Protein AF-A0A2V8VS16-F1 (afdb_monomer)

Foldseek 3Di:
DDDDDDDDDDDDDDPDDDDDDDDPPPPDDPPPDPDDDDDDPDPPDPDDPAQEAEAAPVVLLVPAPQSVVLVVVLVVLLVVLVVVLVVLVVVLVVLVVVLVVCVVPDDPVVNVVSVVVSVVSVVVSVVSVVVSVVVSVVSVVVSVVVSVVLLVVLCVVVCVVVVHPYYYYCVVPPDDDPVRYCHVVSSVSSCVVCVHPPDDDDPDPDPPDDPDDDDDDDDDDDD

pLDDT: mean 80.66, std 20.56, range [33.25, 98.56]

Mean predicted aligned error: 15.63 Å

Nearest PDB structures (foldseek):
  4kqt-assembly1_A  TM=8.739E-01  e=3.824E-07  Caulobacter vibrioides CB15
  8gl8-assembly1_C  TM=7.847E-01  e=3.400E-07  Flavobacterium johnsoniae
  8gl8-assembly1_E  TM=6.804E-01  e=2.669E-06  Flavobacterium johnsoniae
  1sg2-assembly1_A  TM=7.526E-01  e=1.756E-05  Escherichia coli
  1sg2-assembly1_C  TM=7.705E-01  e=1.976E-05  Escherichia coli

Structure (mmCIF, N/CA/C/O backbone):
data_AF-A0A2V8VS16-F1
#
_entry.id   AF-A0A2V8VS16-F1
#
loop_
_atom_site.group_PDB
_atom_site.id
_atom_site.type_symbol
_atom_site.label_atom_id
_atom_site.label_alt_id
_atom_site.label_comp_id
_atom_site.label_asym_id
_atom_site.label_entity_id
_atom_site.label_seq_id
_atom_site.pdbx_PDB_ins_code
_atom_site.Cartn_x
_atom_site.Cartn_y
_atom_site.Cartn_z
_atom_site.occupancy
_atom_site.B_iso_or_equiv
_atom_site.auth_seq_id
_atom_site.auth_comp_id
_atom_site.auth_asym_id
_atom_site.auth_atom_id
_atom_site.pdbx_PDB_model_num
ATOM 1 N N . MET A 1 1 ? 21.269 39.064 -32.043 1.00 36.28 1 MET A N 1
ATOM 2 C CA . MET A 1 1 ? 22.199 39.158 -30.899 1.00 36.28 1 MET A CA 1
ATOM 3 C C . MET A 1 1 ? 23.385 38.250 -31.189 1.00 36.28 1 MET A C 1
ATOM 5 O O . MET A 1 1 ? 23.306 37.062 -30.926 1.00 36.28 1 MET A O 1
ATOM 9 N N . CYS A 1 2 ? 24.439 38.794 -31.796 1.00 33.25 2 CYS A N 1
ATOM 10 C CA . CYS A 1 2 ? 25.752 38.154 -31.890 1.00 33.25 2 CYS A CA 1
ATOM 11 C C . CYS A 1 2 ? 26.738 39.134 -31.260 1.00 33.25 2 CYS A C 1
ATOM 13 O O . CYS A 1 2 ? 26.764 40.300 -31.652 1.00 33.25 2 CYS A O 1
ATOM 15 N N . ALA A 1 3 ? 27.456 38.674 -30.239 1.00 38.66 3 ALA A N 1
ATOM 16 C CA . ALA A 1 3 ? 28.489 39.434 -29.553 1.00 38.66 3 ALA A CA 1
ATOM 17 C C . ALA A 1 3 ? 29.860 39.181 -30.213 1.00 38.66 3 ALA A C 1
ATOM 19 O O . ALA A 1 3 ? 30.091 38.061 -30.681 1.00 38.66 3 ALA A O 1
ATOM 20 N N . PRO A 1 4 ? 30.746 40.190 -30.252 1.00 55.59 4 PRO A N 1
ATOM 21 C CA . PRO A 1 4 ? 32.126 40.065 -30.699 1.00 55.59 4 PRO A CA 1
ATOM 22 C C . PRO A 1 4 ? 33.109 39.888 -29.525 1.00 55.59 4 PRO A C 1
ATOM 24 O O . PRO A 1 4 ? 32.735 39.975 -28.358 1.00 55.59 4 PRO A O 1
ATOM 27 N N . ASP A 1 5 ? 34.373 39.729 -29.921 1.00 43.59 5 ASP A N 1
ATOM 28 C CA . ASP A 1 5 ? 35.620 39.916 -29.176 1.00 43.59 5 ASP A CA 1
ATOM 29 C C . ASP A 1 5 ? 36.054 38.851 -28.166 1.00 43.59 5 ASP A C 1
ATOM 31 O O . ASP A 1 5 ? 35.441 38.640 -27.128 1.00 43.59 5 ASP A O 1
ATOM 35 N N . LEU A 1 6 ? 37.241 38.290 -28.431 1.00 46.28 6 LEU A N 1
ATOM 36 C CA . LEU A 1 6 ? 38.369 38.404 -27.508 1.00 46.28 6 LEU A CA 1
ATOM 37 C C . LEU A 1 6 ? 39.691 38.307 -28.282 1.00 46.28 6 LEU A C 1
ATOM 39 O O . LEU A 1 6 ? 40.052 37.287 -28.865 1.00 46.28 6 LEU A O 1
ATOM 43 N N . CYS A 1 7 ? 40.373 39.446 -28.286 1.00 39.75 7 CYS A N 1
ATOM 44 C CA . CYS A 1 7 ? 41.712 39.692 -28.781 1.00 39.75 7 CYS A CA 1
ATOM 45 C C . CYS A 1 7 ? 42.716 39.521 -27.628 1.00 39.75 7 CYS A C 1
ATOM 47 O O . CYS A 1 7 ? 42.415 39.873 -26.487 1.00 39.75 7 CYS A O 1
ATOM 49 N N . GLY A 1 8 ? 43.921 39.049 -27.955 1.00 36.56 8 GLY A N 1
ATOM 50 C CA . GLY A 1 8 ? 45.083 38.957 -27.068 1.00 36.56 8 GLY A CA 1
ATOM 51 C C . GLY A 1 8 ? 45.404 37.511 -26.677 1.00 36.56 8 GLY A C 1
ATOM 52 O O . GLY A 1 8 ? 44.514 36.758 -26.324 1.00 36.56 8 GLY A O 1
ATOM 53 N N . ILE A 1 9 ? 46.640 37.019 -26.681 1.00 44.88 9 ILE A N 1
ATOM 54 C CA . ILE A 1 9 ? 47.924 37.688 -26.479 1.00 44.88 9 ILE A CA 1
ATOM 55 C C . ILE A 1 9 ? 48.996 36.598 -26.706 1.00 44.88 9 ILE A C 1
ATOM 57 O O . ILE A 1 9 ? 48.841 35.482 -26.223 1.00 44.88 9 ILE A O 1
ATOM 61 N N . VAL A 1 10 ? 50.083 36.966 -27.396 1.00 40.81 10 VAL A N 1
ATOM 62 C CA . VAL A 1 10 ? 51.443 36.391 -27.284 1.00 40.81 10 VAL A CA 1
ATOM 63 C C . VAL A 1 10 ? 51.694 35.027 -27.947 1.00 40.81 10 VAL A C 1
ATOM 65 O O . VAL A 1 10 ? 51.325 33.986 -27.427 1.00 40.81 10 VAL A O 1
ATOM 68 N N . ILE A 1 11 ? 52.455 35.045 -29.048 1.00 48.06 11 ILE A N 1
ATOM 69 C CA . ILE A 1 11 ? 53.869 34.628 -29.048 1.00 48.06 11 ILE A CA 1
ATOM 70 C C . ILE A 1 11 ? 54.599 35.488 -30.088 1.00 48.06 11 ILE A C 1
ATOM 72 O O . ILE A 1 11 ? 54.381 35.402 -31.294 1.00 48.06 11 ILE A O 1
ATOM 76 N N . ASP A 1 12 ? 55.436 36.362 -29.550 1.00 41.16 12 ASP A N 1
ATOM 77 C CA . ASP A 1 12 ? 56.450 37.162 -30.216 1.00 41.16 12 ASP A CA 1
ATOM 78 C C . ASP A 1 12 ? 57.716 36.292 -30.252 1.00 41.16 12 ASP A C 1
ATOM 80 O O . ASP A 1 12 ? 58.298 36.019 -29.202 1.00 41.16 12 ASP A O 1
ATOM 84 N N . PHE A 1 13 ? 58.102 35.763 -31.415 1.00 42.81 13 PHE A N 1
ATOM 85 C CA . PHE A 1 13 ? 59.440 35.196 -31.605 1.00 42.81 13 PHE A CA 1
ATOM 86 C C . PHE A 1 13 ? 59.796 35.124 -33.094 1.00 42.81 13 PHE A C 1
ATOM 88 O O . PHE A 1 13 ? 59.003 34.676 -33.917 1.00 42.81 13 PHE A O 1
ATOM 95 N N . CYS A 1 14 ? 61.020 35.547 -33.411 1.00 39.81 14 CYS A N 1
ATOM 96 C CA . CYS A 1 14 ? 61.654 35.582 -34.735 1.00 39.81 14 CYS A CA 1
ATOM 97 C C . CYS A 1 14 ? 61.325 36.778 -35.647 1.00 39.81 14 CYS A C 1
ATOM 99 O O . CYS A 1 14 ? 61.038 36.659 -36.836 1.00 39.81 14 CYS A O 1
ATOM 101 N N . ARG A 1 15 ? 61.606 37.971 -35.114 1.00 49.97 15 ARG A N 1
ATOM 102 C CA . ARG A 1 15 ? 62.472 38.925 -35.822 1.00 49.97 15 ARG A CA 1
ATOM 103 C C . ARG A 1 15 ? 63.855 38.286 -35.997 1.00 49.97 15 ARG A C 1
ATOM 105 O O . ARG A 1 15 ? 64.599 38.287 -35.031 1.00 49.97 15 ARG A O 1
ATOM 112 N N . ASP A 1 16 ? 64.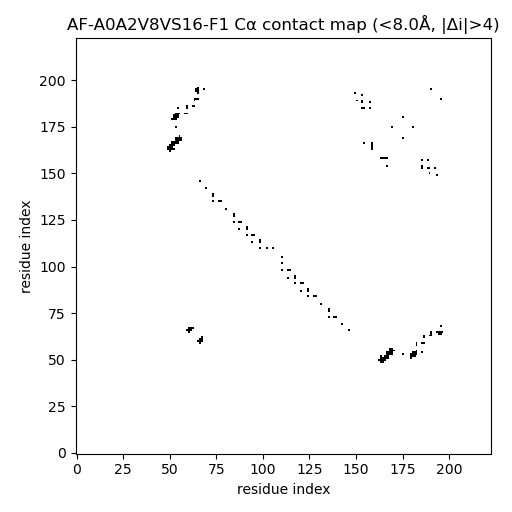196 37.775 -37.181 1.00 47.91 16 ASP A N 1
ATOM 113 C CA . ASP A 1 16 ? 65.554 37.903 -37.735 1.00 47.91 16 ASP A CA 1
ATOM 114 C C . ASP A 1 16 ? 65.650 37.429 -39.201 1.00 47.91 16 ASP A C 1
ATOM 116 O O . ASP A 1 16 ? 65.180 36.358 -39.568 1.00 47.91 16 ASP A O 1
ATOM 120 N N . SER A 1 17 ? 66.379 38.223 -39.984 1.00 51.16 17 SER A N 1
ATOM 121 C CA . SER A 1 17 ? 67.247 37.804 -41.087 1.00 51.16 17 SER A CA 1
ATOM 122 C C . SER A 1 17 ? 66.683 37.415 -42.465 1.00 51.16 17 SER A C 1
ATOM 124 O O . SER A 1 17 ? 66.207 36.315 -42.717 1.00 51.16 17 SER A O 1
ATOM 126 N N . ARG A 1 18 ? 67.035 38.306 -43.410 1.00 53.34 18 ARG A N 1
ATOM 127 C CA . ARG A 1 18 ? 67.243 38.121 -44.863 1.00 53.34 18 ARG A CA 1
ATOM 128 C C . ARG A 1 18 ? 66.008 38.218 -45.758 1.00 53.34 18 ARG A C 1
ATOM 130 O O . ARG A 1 18 ? 65.410 37.235 -46.170 1.00 53.34 18 ARG A O 1
ATOM 137 N N . ARG A 1 19 ? 65.740 39.456 -46.186 1.00 60.12 19 ARG A N 1
ATOM 138 C CA . ARG A 1 19 ? 65.022 39.760 -47.429 1.00 60.12 19 ARG A CA 1
ATOM 139 C C . ARG A 1 19 ? 65.982 39.589 -48.619 1.00 60.12 19 ARG A C 1
ATOM 141 O O . ARG A 1 19 ? 66.895 40.407 -48.734 1.00 60.12 19 ARG A O 1
ATOM 148 N N . PRO A 1 20 ? 65.807 38.607 -49.520 1.00 52.28 20 PRO A N 1
ATOM 149 C CA . PRO A 1 20 ? 66.419 38.686 -50.836 1.00 52.28 20 PRO A CA 1
ATOM 150 C C . PRO A 1 20 ? 65.587 39.629 -51.716 1.00 52.28 20 PRO A C 1
ATOM 152 O O . PRO A 1 20 ? 64.378 39.470 -51.880 1.00 52.28 20 PRO A O 1
ATOM 155 N N . SER A 1 21 ? 66.245 40.646 -52.263 1.00 67.75 21 SER A N 1
ATOM 156 C CA . SER A 1 21 ? 65.716 41.528 -53.299 1.00 67.75 21 SER A CA 1
ATOM 157 C C . SER A 1 21 ? 65.524 40.742 -54.600 1.00 67.75 21 SER A C 1
ATOM 159 O O . SER A 1 21 ? 66.508 40.414 -55.261 1.00 67.75 21 SER A O 1
ATOM 161 N N . MET A 1 22 ? 64.279 40.448 -54.982 1.00 53.22 22 MET A N 1
ATOM 162 C CA . MET A 1 22 ? 63.957 39.889 -56.301 1.00 53.22 22 MET A CA 1
ATOM 163 C C . MET A 1 22 ? 62.991 40.805 -57.078 1.00 53.22 22 MET A C 1
ATOM 165 O O . MET A 1 22 ? 62.135 41.454 -56.470 1.00 53.22 22 MET A O 1
ATOM 169 N N . PRO A 1 23 ? 63.152 40.909 -58.412 1.00 53.44 23 PRO A N 1
ATOM 170 C CA . PRO A 1 23 ? 62.516 41.933 -59.240 1.00 53.44 23 PRO A CA 1
ATOM 171 C C . PRO A 1 23 ? 61.010 41.697 -59.462 1.00 53.44 23 PRO A C 1
ATOM 173 O O . PRO A 1 23 ? 60.557 40.589 -59.739 1.00 53.44 23 PRO A O 1
ATOM 176 N N . ARG A 1 24 ? 60.239 42.792 -59.387 1.00 61.97 24 ARG A N 1
ATOM 177 C CA . ARG A 1 24 ? 58.760 42.896 -59.422 1.00 61.97 24 ARG A CA 1
ATOM 178 C C . ARG A 1 24 ? 58.084 42.572 -60.777 1.00 61.97 24 ARG A C 1
ATOM 180 O O . ARG A 1 24 ? 57.017 43.112 -61.050 1.00 61.97 24 ARG A O 1
ATOM 187 N N . TRP A 1 25 ? 58.648 41.708 -61.625 1.00 57.56 25 TRP A N 1
ATOM 188 C CA . TRP A 1 25 ? 58.137 41.481 -62.996 1.00 57.56 25 TRP A CA 1
ATOM 189 C C . TRP A 1 25 ? 57.775 40.035 -63.378 1.00 57.56 25 TRP A C 1
ATOM 191 O O . TRP A 1 25 ? 57.538 39.769 -64.548 1.00 57.56 25 TRP A O 1
ATOM 201 N N . ILE A 1 26 ? 57.640 39.109 -62.420 1.00 51.84 26 ILE A N 1
ATOM 202 C CA . ILE A 1 26 ? 57.242 37.706 -62.710 1.00 51.84 26 ILE A CA 1
ATOM 203 C C . ILE A 1 26 ? 55.884 37.331 -62.070 1.00 51.84 26 ILE A C 1
ATOM 205 O O . ILE A 1 26 ? 55.552 36.165 -61.908 1.00 51.84 26 ILE A O 1
ATOM 209 N N . TRP A 1 27 ? 55.058 38.306 -61.677 1.00 50.16 27 TRP A N 1
ATOM 210 C CA . TRP A 1 27 ? 53.737 38.042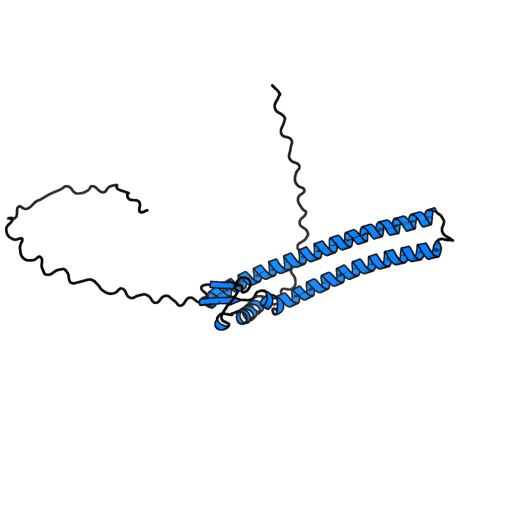 -61.081 1.00 50.16 27 TRP A CA 1
ATOM 211 C C . TRP A 1 27 ? 52.609 38.438 -62.042 1.00 50.16 27 TRP A C 1
ATOM 213 O O . TRP A 1 27 ? 52.106 39.556 -61.998 1.00 50.16 27 TRP A O 1
ATOM 223 N N . GLY A 1 28 ? 52.218 37.499 -62.905 1.00 57.53 28 GLY A N 1
ATOM 224 C CA . GLY A 1 28 ? 51.042 37.587 -63.780 1.00 57.53 28 GLY A CA 1
ATOM 225 C C . GLY A 1 28 ? 51.343 36.945 -65.135 1.00 57.53 28 GLY A C 1
ATOM 226 O O . GLY A 1 28 ? 52.012 37.596 -65.929 1.00 57.53 28 GLY A O 1
ATOM 227 N N . PRO A 1 29 ? 50.937 35.688 -65.417 1.00 50.97 29 PRO A N 1
ATOM 228 C CA . PRO A 1 29 ? 49.612 35.134 -65.133 1.00 50.97 29 PRO A CA 1
ATOM 229 C C . PRO A 1 29 ? 49.669 33.647 -64.707 1.00 50.97 29 PRO A C 1
ATOM 231 O O . PRO A 1 29 ? 49.695 32.746 -65.538 1.00 50.97 29 PRO A O 1
ATOM 234 N N . LEU A 1 30 ? 49.663 33.362 -63.405 1.00 51.84 30 LEU A N 1
ATOM 235 C CA . LEU A 1 30 ? 49.470 31.994 -62.894 1.00 51.84 30 LEU A CA 1
ATOM 236 C C . LEU A 1 30 ? 48.541 32.007 -61.670 1.00 51.84 30 LEU A C 1
ATOM 238 O O . LEU A 1 30 ? 48.794 31.373 -60.656 1.00 51.84 30 LEU A O 1
ATOM 242 N N . ALA A 1 31 ? 47.473 32.800 -61.760 1.00 51.41 31 ALA A N 1
ATOM 243 C CA . ALA A 1 31 ? 46.418 32.914 -60.752 1.00 51.41 31 ALA A CA 1
ATOM 244 C C . ALA A 1 31 ? 45.075 32.369 -61.282 1.00 51.41 31 ALA A C 1
ATOM 246 O O . ALA A 1 31 ? 44.012 32.868 -60.931 1.00 51.41 31 ALA A O 1
ATOM 247 N N . LEU A 1 32 ? 45.126 31.363 -62.165 1.00 52.97 32 LEU A N 1
ATOM 248 C CA . LEU A 1 32 ? 43.947 30.703 -62.733 1.00 52.97 32 LEU A CA 1
ATOM 249 C C . LEU A 1 32 ? 44.182 29.190 -62.909 1.00 52.97 32 LEU A C 1
ATOM 251 O O . LEU A 1 32 ? 43.962 28.646 -63.983 1.00 52.97 32 LEU A O 1
ATOM 255 N N . LEU A 1 33 ? 44.698 28.506 -61.879 1.00 54.78 33 LEU A N 1
ATOM 256 C CA . LEU A 1 33 ? 44.761 27.034 -61.860 1.00 54.78 33 LEU A CA 1
ATOM 257 C C . LEU A 1 33 ? 44.911 26.441 -60.441 1.00 54.78 33 LEU A C 1
ATOM 259 O O . LEU A 1 33 ? 45.690 25.518 -60.240 1.00 54.78 33 LEU A O 1
ATOM 263 N N . MET A 1 34 ? 44.226 26.984 -59.429 1.00 54.62 34 MET A N 1
ATOM 264 C CA . MET A 1 34 ? 44.283 26.450 -58.051 1.00 54.62 34 MET A CA 1
ATOM 265 C C . MET A 1 34 ? 43.013 26.784 -57.239 1.00 54.62 34 MET A C 1
ATOM 267 O O . MET A 1 34 ? 43.086 27.195 -56.089 1.00 54.62 34 MET A O 1
ATOM 271 N N . VAL A 1 35 ? 41.823 26.629 -57.834 1.00 57.84 35 VAL A N 1
ATOM 272 C CA . VAL A 1 35 ? 40.533 26.671 -57.102 1.00 57.84 35 VAL A CA 1
ATOM 273 C C . VAL A 1 35 ? 39.600 25.577 -57.638 1.00 57.84 35 VAL A C 1
ATOM 275 O O . VAL A 1 35 ? 38.513 25.858 -58.122 1.00 57.84 35 VAL A O 1
ATOM 278 N N . THR A 1 36 ? 40.037 24.314 -57.633 1.00 57.47 36 THR A N 1
ATOM 279 C CA . THR A 1 36 ? 39.165 23.171 -57.996 1.00 57.47 36 THR A CA 1
ATOM 280 C C . THR A 1 36 ? 39.445 21.877 -57.216 1.00 57.47 36 THR A C 1
ATOM 282 O O . THR A 1 36 ? 39.017 20.809 -57.642 1.00 57.47 36 THR A O 1
ATOM 285 N N . LEU A 1 37 ? 40.108 21.920 -56.055 1.00 57.50 37 LEU A N 1
ATOM 286 C CA . LEU A 1 37 ? 40.202 20.747 -55.175 1.00 57.50 37 LEU A CA 1
ATOM 287 C C . LEU A 1 37 ? 39.667 21.081 -53.784 1.00 57.50 37 LEU A C 1
ATOM 289 O O . LEU A 1 37 ? 40.305 21.829 -53.051 1.00 57.50 37 LEU A O 1
ATOM 293 N N . GLY A 1 38 ? 38.528 20.485 -53.410 1.00 61.16 38 GLY A N 1
ATOM 294 C CA . GLY A 1 38 ? 38.193 20.354 -51.990 1.00 61.16 38 GLY A CA 1
ATOM 295 C C . GLY A 1 38 ? 36.735 20.453 -51.545 1.00 61.16 38 GLY A C 1
ATOM 296 O O . GLY A 1 38 ? 36.518 20.823 -50.401 1.00 61.16 38 GLY A O 1
ATOM 297 N N . THR A 1 39 ? 35.731 20.112 -52.355 1.00 63.97 39 THR A N 1
ATOM 298 C CA . THR A 1 39 ? 34.395 19.774 -51.819 1.00 63.97 39 THR A CA 1
ATOM 299 C C . THR A 1 39 ? 34.175 18.272 -51.931 1.00 63.97 39 THR A C 1
ATOM 301 O O . THR A 1 39 ? 33.410 17.802 -52.770 1.00 63.97 39 THR A O 1
ATOM 304 N N . ALA A 1 40 ? 34.893 17.495 -51.117 1.00 66.88 40 ALA A N 1
ATOM 305 C CA . ALA A 1 40 ? 34.489 16.120 -50.860 1.00 66.88 40 ALA A CA 1
ATOM 306 C C . ALA A 1 40 ? 33.242 16.175 -49.957 1.00 66.88 40 ALA A C 1
ATOM 308 O O . ALA A 1 40 ? 33.315 16.807 -48.899 1.00 66.88 40 ALA A O 1
ATOM 309 N N . PRO A 1 41 ? 32.096 15.581 -50.342 1.00 66.94 41 PRO A N 1
ATOM 310 C CA . PRO A 1 41 ? 30.979 15.445 -49.421 1.00 66.94 41 PRO A CA 1
ATOM 311 C C . PRO A 1 41 ? 31.472 14.620 -48.233 1.00 66.94 41 PRO A C 1
ATOM 313 O O . PRO A 1 41 ? 31.891 13.473 -48.396 1.00 66.94 41 PRO A O 1
ATOM 316 N N . LEU A 1 42 ? 31.478 15.221 -47.042 1.00 71.31 42 LEU A N 1
ATOM 317 C CA . LEU A 1 42 ? 31.683 14.470 -45.811 1.00 71.31 42 LEU A CA 1
ATOM 318 C C . LEU A 1 42 ? 30.642 13.339 -45.799 1.00 71.31 42 LEU A C 1
ATOM 320 O O . LEU A 1 42 ? 29.462 13.631 -46.020 1.00 71.31 42 LEU A O 1
ATOM 324 N N . PRO A 1 43 ? 31.028 12.068 -45.585 1.00 66.62 43 PRO A N 1
ATOM 325 C CA . PRO A 1 43 ? 30.050 11.010 -45.399 1.00 66.62 43 PRO A CA 1
ATOM 326 C C . PRO A 1 43 ? 29.145 11.407 -44.234 1.00 66.62 43 PRO A C 1
ATOM 328 O O . PRO A 1 43 ? 29.606 11.569 -43.103 1.00 66.62 43 PRO A O 1
ATOM 331 N N . ALA A 1 44 ? 27.859 11.610 -44.527 1.00 68.88 44 ALA A N 1
ATOM 332 C CA . ALA A 1 44 ? 26.842 11.734 -43.502 1.00 68.88 44 ALA A CA 1
ATOM 333 C C . ALA A 1 44 ? 26.905 10.444 -42.681 1.00 68.88 44 ALA A C 1
ATOM 335 O O . ALA A 1 44 ? 26.593 9.368 -43.194 1.00 68.88 44 ALA A O 1
ATOM 336 N N . GLN A 1 45 ? 27.389 10.533 -41.442 1.00 71.44 45 GLN A N 1
ATOM 337 C CA . GLN A 1 45 ? 27.327 9.389 -40.546 1.00 71.44 45 GLN A CA 1
ATOM 338 C C . GLN A 1 45 ? 25.843 9.046 -40.378 1.00 71.44 45 GLN A C 1
ATOM 340 O O . GLN A 1 45 ? 25.063 9.950 -40.058 1.00 71.44 45 GLN A O 1
ATOM 345 N N . PRO A 1 46 ? 25.417 7.800 -40.647 1.00 67.06 46 PRO A N 1
ATOM 346 C CA . PRO A 1 46 ? 24.043 7.408 -40.395 1.00 67.06 46 PRO A CA 1
ATOM 347 C C . PRO A 1 46 ? 23.778 7.630 -38.908 1.00 67.06 46 PRO A C 1
ATOM 349 O O . PRO A 1 46 ? 24.463 7.059 -38.062 1.00 67.06 46 PRO A O 1
ATOM 352 N N . ALA A 1 47 ? 22.824 8.507 -38.595 1.00 69.44 47 ALA A N 1
ATOM 353 C CA . ALA A 1 47 ? 22.346 8.644 -37.232 1.00 69.44 47 ALA A CA 1
ATOM 354 C C . ALA A 1 47 ? 21.867 7.260 -36.787 1.00 69.44 47 ALA A C 1
ATOM 356 O O . ALA A 1 47 ? 21.024 6.661 -37.463 1.00 69.44 47 ALA A O 1
ATOM 357 N N . GLU A 1 48 ? 22.439 6.728 -35.704 1.00 72.00 48 GLU A N 1
ATOM 358 C CA . GLU A 1 48 ? 21.964 5.456 -35.178 1.00 72.00 48 GLU A CA 1
ATOM 359 C C . GLU A 1 48 ? 20.462 5.574 -34.888 1.00 72.00 48 GLU A C 1
ATOM 361 O O . GLU A 1 48 ? 20.020 6.586 -34.328 1.00 72.00 48 GLU A O 1
ATOM 366 N N . PRO A 1 49 ? 19.653 4.589 -35.309 1.00 78.50 49 PRO A N 1
ATOM 367 C CA . PRO A 1 49 ? 18.214 4.660 -35.137 1.00 78.50 49 PRO A CA 1
ATOM 368 C C . PRO A 1 49 ? 17.883 4.743 -33.644 1.00 78.50 49 PRO A C 1
ATOM 370 O O . PRO A 1 49 ? 18.142 3.810 -32.884 1.00 78.50 49 PRO A O 1
ATOM 373 N N . LEU A 1 50 ? 17.305 5.876 -33.233 1.00 88.38 50 LEU A N 1
ATOM 374 C CA . LEU A 1 50 ? 16.888 6.125 -31.855 1.00 88.38 50 LEU A CA 1
ATOM 375 C C . LEU A 1 50 ? 15.855 5.076 -31.437 1.00 88.38 50 LEU A C 1
ATOM 377 O O . LEU A 1 50 ? 14.756 5.014 -31.992 1.00 88.38 50 LEU A O 1
ATOM 381 N N . LYS A 1 51 ? 16.194 4.258 -30.438 1.00 93.12 51 LYS A N 1
ATOM 382 C CA . LYS A 1 51 ? 15.268 3.273 -29.874 1.00 93.12 51 LYS A CA 1
ATOM 383 C C . LYS A 1 51 ? 14.525 3.887 -28.701 1.00 93.12 51 LYS A C 1
ATOM 385 O O . LYS A 1 51 ? 15.120 4.163 -27.659 1.00 93.12 51 LYS A O 1
ATOM 390 N N . ILE A 1 52 ? 13.222 4.073 -28.876 1.00 93.50 52 ILE A N 1
ATOM 391 C CA . ILE A 1 52 ? 12.321 4.607 -27.854 1.00 93.50 52 ILE A CA 1
ATOM 392 C C . ILE A 1 52 ? 11.378 3.488 -27.413 1.00 93.50 52 ILE A C 1
ATOM 394 O O . ILE A 1 52 ? 10.772 2.829 -28.255 1.00 93.50 52 ILE A O 1
ATOM 398 N N . GLY A 1 53 ? 11.272 3.276 -26.102 1.00 95.06 53 GLY A N 1
ATOM 399 C CA . GLY A 1 53 ? 10.333 2.335 -25.492 1.00 95.06 53 GLY A CA 1
ATOM 400 C C . GLY A 1 53 ? 9.298 3.047 -24.624 1.00 95.06 53 GLY A C 1
ATOM 401 O O . GLY A 1 53 ? 9.583 4.087 -24.031 1.00 95.06 53 GLY A O 1
ATOM 402 N N . VAL A 1 54 ? 8.104 2.475 -24.520 1.00 96.25 54 VAL A N 1
ATOM 403 C CA . VAL A 1 54 ? 7.038 2.909 -23.609 1.00 96.25 54 VAL A CA 1
ATOM 404 C C . VAL A 1 54 ? 6.666 1.744 -22.704 1.00 96.25 54 VAL A C 1
ATOM 406 O O . VAL A 1 54 ? 6.578 0.610 -23.168 1.00 96.25 54 VAL A O 1
ATOM 409 N N . PHE A 1 55 ? 6.449 2.006 -21.419 1.00 95.94 55 PHE A N 1
ATOM 410 C CA . PHE A 1 55 ? 6.003 0.986 -20.471 1.00 95.94 55 PHE A CA 1
ATOM 411 C C . PHE A 1 55 ? 4.858 1.485 -19.594 1.00 95.94 55 PHE A C 1
ATOM 413 O O . PHE A 1 55 ? 4.740 2.682 -19.327 1.00 95.94 55 PHE A O 1
ATOM 420 N N . ASP A 1 56 ? 4.048 0.551 -19.104 1.00 95.25 56 ASP A N 1
ATOM 421 C CA . ASP A 1 56 ? 2.977 0.823 -18.151 1.00 95.25 56 ASP A CA 1
ATOM 422 C C . ASP A 1 56 ? 3.336 0.324 -16.732 1.00 95.25 56 ASP A C 1
ATOM 424 O O . ASP A 1 56 ? 3.314 -0.885 -16.481 1.00 95.25 56 ASP A O 1
ATOM 428 N N . PRO A 1 57 ? 3.639 1.222 -15.773 1.00 92.81 57 PRO A N 1
ATOM 429 C CA . PRO A 1 57 ? 3.970 0.838 -14.401 1.00 92.81 57 PRO A CA 1
ATOM 430 C C . PRO A 1 57 ? 2.815 0.142 -13.672 1.00 92.81 57 PRO A C 1
ATOM 432 O O . PRO A 1 57 ? 3.072 -0.714 -12.823 1.00 92.81 57 PRO A O 1
ATOM 435 N N . GLU A 1 58 ? 1.558 0.473 -13.985 1.00 92.56 58 GLU A N 1
ATOM 436 C CA . GLU A 1 58 ? 0.393 -0.116 -13.321 1.00 92.56 58 GLU A CA 1
ATOM 437 C C . GLU A 1 58 ? 0.237 -1.586 -13.719 1.00 92.56 58 GLU A C 1
ATOM 439 O O . GLU A 1 58 ? 0.019 -2.457 -12.871 1.00 92.56 58 GLU A O 1
ATOM 444 N N . THR A 1 59 ? 0.420 -1.886 -15.005 1.00 94.62 59 THR A N 1
ATOM 445 C CA . THR A 1 59 ? 0.411 -3.264 -15.507 1.00 94.62 59 THR A CA 1
ATOM 446 C C . THR A 1 59 ? 1.576 -4.078 -14.934 1.00 94.62 59 THR A C 1
ATOM 448 O O . THR A 1 59 ? 1.369 -5.217 -14.507 1.00 94.62 59 THR A O 1
ATOM 451 N N . ILE A 1 60 ? 2.780 -3.499 -14.830 1.00 95.00 60 ILE A N 1
ATOM 452 C CA . ILE A 1 60 ? 3.935 -4.183 -14.216 1.00 95.00 60 ILE A CA 1
ATOM 453 C C . ILE A 1 60 ? 3.647 -4.499 -12.743 1.00 95.00 60 ILE A C 1
ATOM 455 O O . ILE A 1 60 ? 3.845 -5.634 -12.307 1.00 95.00 60 ILE A O 1
ATOM 459 N N . TRP A 1 61 ? 3.115 -3.541 -11.979 1.00 93.56 61 TRP A N 1
ATOM 460 C CA . TRP A 1 61 ? 2.708 -3.764 -10.588 1.00 93.56 61 TRP A CA 1
ATOM 461 C C . TRP A 1 61 ? 1.689 -4.905 -10.452 1.00 93.56 61 TRP A C 1
ATOM 463 O O . TRP A 1 61 ? 1.822 -5.763 -9.584 1.00 93.56 61 TRP A O 1
ATOM 473 N N . LYS A 1 62 ? 0.675 -4.954 -11.320 1.00 93.12 62 LYS A N 1
ATOM 474 C CA . LYS A 1 62 ? -0.392 -5.967 -11.239 1.00 93.12 62 LYS A CA 1
ATOM 475 C C . LYS A 1 62 ? 0.078 -7.377 -11.603 1.00 93.12 62 LYS A C 1
ATOM 477 O O . LYS A 1 62 ? -0.399 -8.352 -11.022 1.00 93.12 62 LYS A O 1
ATOM 482 N N . ILE A 1 63 ? 0.957 -7.502 -12.597 1.00 93.88 63 ILE A N 1
ATOM 483 C CA . ILE A 1 63 ? 1.295 -8.803 -13.192 1.00 93.88 63 ILE A CA 1
ATOM 484 C C . ILE A 1 63 ? 2.499 -9.459 -12.508 1.00 93.88 63 ILE A C 1
ATOM 486 O O . ILE A 1 63 ? 2.500 -10.687 -12.358 1.00 93.88 63 ILE A O 1
ATOM 490 N N . THR A 1 64 ? 3.492 -8.671 -12.086 1.00 94.00 64 THR A N 1
ATOM 491 C CA . THR A 1 64 ? 4.734 -9.187 -11.485 1.00 94.00 64 THR A CA 1
ATOM 492 C C . THR A 1 64 ? 4.482 -9.972 -10.198 1.00 94.00 64 THR A C 1
ATOM 494 O O . THR A 1 64 ? 3.551 -9.693 -9.438 1.00 94.00 64 THR A O 1
ATOM 497 N N . GLU A 1 65 ? 5.331 -10.967 -9.932 1.00 92.19 65 GLU A N 1
ATOM 498 C CA . GLU A 1 65 ? 5.220 -11.802 -8.726 1.00 92.19 65 GLU A CA 1
ATOM 499 C C . GLU A 1 65 ? 5.381 -10.968 -7.451 1.00 92.19 65 GLU A C 1
ATOM 501 O O . GLU A 1 65 ? 4.621 -11.118 -6.495 1.00 92.19 65 GLU A O 1
ATOM 506 N N . VAL A 1 66 ? 6.330 -10.031 -7.472 1.00 91.81 66 VAL A N 1
ATOM 507 C CA . VAL A 1 66 ? 6.584 -9.085 -6.380 1.00 91.81 66 VAL A CA 1
ATOM 508 C C . VAL A 1 66 ? 5.361 -8.211 -6.105 1.00 91.81 66 VAL A C 1
ATOM 510 O O . VAL A 1 66 ? 4.957 -8.074 -4.952 1.00 91.81 66 VAL A O 1
ATOM 513 N N . GLY A 1 67 ? 4.742 -7.644 -7.145 1.00 92.44 67 GLY A N 1
ATOM 514 C CA . GLY A 1 67 ? 3.557 -6.805 -6.982 1.00 92.44 67 GLY A CA 1
ATOM 515 C C . GLY A 1 67 ? 2.356 -7.588 -6.447 1.00 92.44 67 GLY A C 1
ATOM 516 O O . GLY A 1 67 ? 1.671 -7.127 -5.532 1.00 92.44 67 GLY A O 1
ATOM 517 N N . LYS A 1 68 ? 2.148 -8.828 -6.911 1.00 93.50 68 LYS A N 1
ATOM 518 C CA . LYS A 1 68 ? 1.145 -9.743 -6.335 1.00 93.50 68 LYS A CA 1
ATOM 519 C C . LYS A 1 68 ? 1.407 -10.026 -4.857 1.00 93.50 68 LYS A C 1
ATOM 521 O O . LYS A 1 68 ? 0.475 -9.939 -4.060 1.00 93.50 68 LYS A O 1
ATOM 526 N N . LYS A 1 69 ? 2.660 -10.305 -4.483 1.00 92.31 69 LYS A N 1
ATOM 527 C CA . LYS A 1 69 ? 3.038 -10.562 -3.087 1.00 92.31 69 LYS A CA 1
ATOM 528 C C . LYS A 1 69 ? 2.780 -9.350 -2.196 1.00 92.31 69 LYS A C 1
ATOM 530 O O . LYS A 1 69 ? 2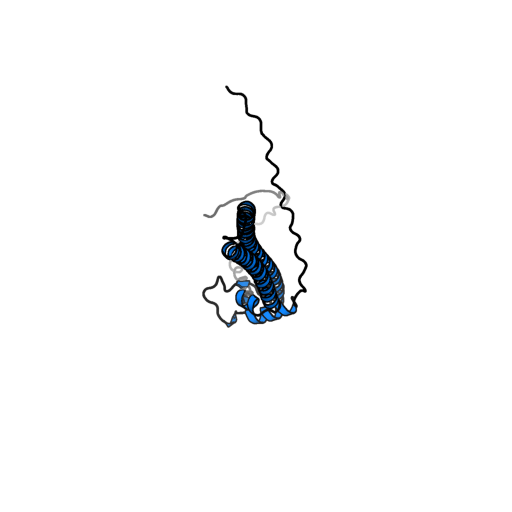.210 -9.499 -1.122 1.00 92.31 69 LYS A O 1
ATOM 535 N N . TYR A 1 70 ? 3.132 -8.154 -2.656 1.00 93.31 70 TYR A N 1
ATOM 536 C CA . TYR A 1 70 ? 2.849 -6.933 -1.913 1.00 93.31 70 TYR A CA 1
ATOM 537 C C . TYR A 1 70 ? 1.354 -6.650 -1.766 1.00 93.31 70 TYR A C 1
ATOM 539 O O . TYR A 1 70 ? 0.927 -6.239 -0.692 1.00 93.31 70 TYR A O 1
ATOM 547 N N . ASN A 1 71 ? 0.550 -6.885 -2.807 1.00 93.12 71 ASN A N 1
ATOM 548 C CA . ASN A 1 71 ? -0.905 -6.753 -2.698 1.00 93.12 71 ASN A CA 1
ATOM 549 C C . ASN A 1 71 ? -1.477 -7.736 -1.668 1.00 93.12 71 ASN A C 1
ATOM 551 O O . ASN A 1 71 ? -2.348 -7.360 -0.889 1.00 93.12 71 ASN A O 1
ATOM 555 N N . GLN A 1 72 ? -0.966 -8.969 -1.628 1.00 95.19 72 GLN A N 1
ATOM 556 C CA . GLN A 1 72 ? -1.344 -9.937 -0.602 1.00 95.19 72 GLN A CA 1
ATOM 557 C C . GLN A 1 72 ? -0.968 -9.442 0.803 1.00 95.19 72 GLN A C 1
ATOM 559 O O . GLN A 1 72 ? -1.825 -9.428 1.679 1.00 95.19 72 GLN A O 1
ATOM 564 N N . ASP A 1 73 ? 0.261 -8.963 1.000 1.00 93.19 73 ASP A N 1
ATOM 565 C CA . ASP A 1 73 ? 0.729 -8.474 2.305 1.00 93.19 73 ASP A CA 1
ATOM 566 C C . ASP A 1 73 ? -0.078 -7.265 2.801 1.00 93.19 73 ASP A C 1
ATOM 568 O O . ASP A 1 73 ? -0.417 -7.176 3.982 1.00 93.19 73 ASP A O 1
ATOM 572 N N . LEU A 1 74 ? -0.436 -6.349 1.896 1.00 95.62 74 LEU A N 1
ATOM 573 C CA . LEU A 1 74 ? -1.292 -5.204 2.211 1.00 95.62 74 LEU A CA 1
ATOM 574 C C . LEU A 1 74 ? -2.721 -5.634 2.571 1.00 95.62 74 LEU A C 1
ATOM 576 O O . LEU A 1 74 ? -3.324 -5.038 3.465 1.00 95.62 74 LEU A O 1
ATOM 580 N N . ASN A 1 75 ? -3.259 -6.658 1.906 1.00 96.50 75 ASN A N 1
ATOM 581 C CA . ASN A 1 75 ? -4.574 -7.208 2.236 1.00 96.50 75 ASN A CA 1
ATOM 582 C C . ASN A 1 75 ? -4.556 -7.899 3.605 1.00 96.50 75 ASN A C 1
ATOM 584 O O . ASN A 1 75 ? -5.416 -7.617 4.431 1.00 96.50 75 ASN A O 1
ATOM 588 N N . GLU A 1 76 ? -3.542 -8.715 3.894 1.00 96.88 76 GLU A N 1
ATOM 589 C CA . GLU A 1 76 ? -3.385 -9.368 5.200 1.00 96.88 76 GLU A CA 1
ATOM 590 C C . GLU A 1 76 ? -3.241 -8.341 6.337 1.00 96.88 76 GLU A C 1
ATOM 592 O O . GLU A 1 76 ? -3.851 -8.486 7.401 1.00 96.88 76 GLU A O 1
ATOM 597 N N . ALA A 1 77 ? -2.479 -7.265 6.113 1.00 95.25 77 ALA A N 1
ATOM 598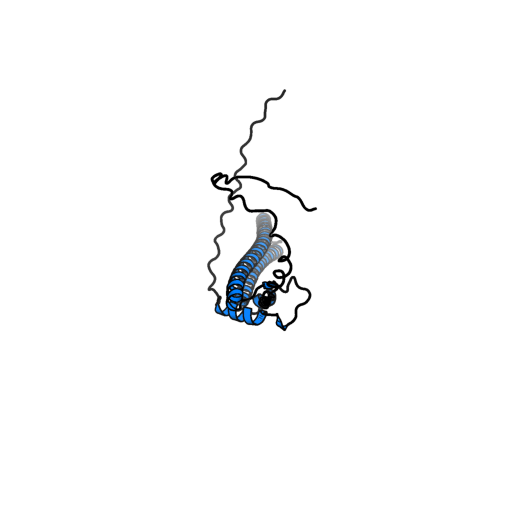 C CA . ALA A 1 77 ? -2.361 -6.164 7.066 1.00 95.25 77 ALA A CA 1
ATOM 599 C C . ALA A 1 77 ? -3.702 -5.446 7.286 1.00 95.25 77 ALA A C 1
ATOM 601 O O . ALA A 1 77 ? -4.080 -5.186 8.432 1.00 95.25 77 ALA A O 1
ATOM 602 N N . ARG A 1 78 ? -4.442 -5.169 6.206 1.00 97.19 78 ARG A N 1
ATOM 603 C CA . ARG A 1 78 ? -5.776 -4.561 6.265 1.00 97.19 78 ARG A CA 1
ATOM 604 C C . ARG A 1 78 ? -6.749 -5.432 7.056 1.00 97.19 78 ARG A C 1
ATOM 606 O O . ARG A 1 78 ? -7.414 -4.915 7.950 1.00 97.19 78 ARG A O 1
ATOM 613 N N . ASP A 1 79 ? -6.810 -6.724 6.755 1.00 98.06 79 ASP A N 1
ATOM 614 C CA . ASP A 1 79 ? -7.730 -7.665 7.397 1.00 98.06 79 ASP A CA 1
ATOM 615 C C . ASP A 1 79 ? -7.418 -7.810 8.888 1.00 98.06 79 ASP A C 1
ATOM 617 O O . ASP A 1 79 ? -8.323 -7.814 9.724 1.00 98.06 79 ASP A O 1
ATOM 621 N N . ARG A 1 80 ? -6.129 -7.838 9.249 1.00 97.69 80 ARG A N 1
ATOM 622 C CA . ARG A 1 80 ? -5.700 -7.826 10.651 1.00 97.69 80 ARG A CA 1
ATOM 623 C C . ARG A 1 80 ? -6.172 -6.564 11.376 1.00 97.69 80 ARG A C 1
ATOM 625 O O . ARG A 1 80 ? -6.750 -6.671 12.456 1.00 97.69 80 ARG A O 1
ATOM 632 N N . LEU A 1 81 ? -5.917 -5.386 10.804 1.00 96.88 81 LEU A N 1
ATOM 633 C CA . LEU A 1 81 ? -6.303 -4.108 11.410 1.00 96.88 81 LEU A CA 1
ATOM 634 C C . LEU A 1 81 ? -7.825 -3.984 11.539 1.00 96.88 81 LEU A C 1
ATOM 636 O O . LEU A 1 81 ? -8.318 -3.548 12.578 1.00 96.88 81 LEU A O 1
ATOM 640 N N . GLN A 1 82 ? -8.566 -4.417 10.517 1.00 97.81 82 GLN A N 1
ATOM 641 C CA . GLN A 1 82 ? -10.025 -4.455 10.554 1.00 97.81 82 GLN A CA 1
ATOM 642 C C . GLN A 1 82 ? -10.524 -5.400 11.652 1.00 97.81 82 GLN A C 1
ATOM 644 O O . GLN A 1 82 ? -11.382 -5.017 12.441 1.00 97.81 82 GLN A O 1
ATOM 649 N N . GLY A 1 83 ? -9.926 -6.587 11.781 1.00 98.31 83 GLY A N 1
ATOM 650 C CA . GLY A 1 83 ? -10.267 -7.530 12.842 1.00 98.31 83 GLY A CA 1
ATOM 651 C C . GLY A 1 83 ? -10.035 -6.971 14.251 1.00 98.31 83 GLY A C 1
ATOM 652 O O . GLY A 1 83 ? -10.809 -7.263 15.161 1.00 98.31 83 GLY A O 1
ATOM 653 N N . ASP A 1 84 ? -9.005 -6.149 14.456 1.00 97.31 84 ASP A N 1
ATOM 654 C CA . ASP A 1 84 ? -8.757 -5.500 15.750 1.00 97.31 84 ASP A CA 1
ATOM 655 C C . ASP A 1 84 ? -9.776 -4.380 16.047 1.00 97.31 84 ASP A C 1
ATOM 657 O O . ASP A 1 84 ? -10.207 -4.226 17.196 1.00 97.31 84 ASP A O 1
ATOM 661 N N . ILE A 1 85 ? -10.216 -3.645 15.019 1.00 98.38 85 ILE A N 1
ATOM 662 C CA . ILE A 1 85 ? -11.307 -2.660 15.112 1.00 98.38 85 ILE A CA 1
ATOM 663 C C . ILE A 1 85 ? -12.624 -3.359 15.470 1.00 98.38 85 ILE A C 1
ATOM 665 O O . ILE A 1 85 ? -13.293 -2.953 16.424 1.00 98.38 85 ILE A O 1
ATOM 669 N N . ASP A 1 86 ? -12.963 -4.438 14.765 1.00 98.44 86 ASP A N 1
ATOM 670 C CA . ASP A 1 86 ? -14.212 -5.181 14.956 1.00 98.44 86 ASP A CA 1
ATOM 671 C C . ASP A 1 86 ? -14.292 -5.800 16.359 1.00 98.44 86 ASP A C 1
ATOM 673 O O . ASP A 1 86 ? -15.334 -5.730 17.015 1.00 98.44 86 ASP A O 1
ATOM 677 N N . LYS A 1 87 ? -13.175 -6.335 16.877 1.00 98.31 87 LYS A N 1
ATOM 678 C CA . LYS A 1 87 ? -13.093 -6.832 18.262 1.00 98.31 87 LYS A CA 1
ATOM 679 C C . LYS A 1 87 ? -13.387 -5.733 19.280 1.00 98.31 87 LYS A C 1
ATOM 681 O O . LYS A 1 87 ? -14.207 -5.941 20.173 1.00 98.31 87 LYS A O 1
ATOM 686 N N . LYS A 1 88 ? -12.755 -4.558 19.155 1.00 97.75 88 LYS A N 1
ATOM 687 C CA . LYS A 1 88 ? -13.002 -3.436 20.081 1.00 97.75 88 LYS A CA 1
ATOM 688 C C . LYS A 1 88 ? -14.441 -2.935 19.999 1.00 97.75 88 LYS A C 1
ATOM 690 O O . LYS A 1 88 ? -15.030 -2.622 21.032 1.00 97.75 88 LYS A O 1
ATOM 695 N N . GLN A 1 89 ? -15.011 -2.882 18.798 1.00 98.31 89 GLN A N 1
ATOM 696 C CA . GLN A 1 89 ? -16.411 -2.517 18.605 1.00 98.31 89 GLN A CA 1
ATOM 697 C C . GLN A 1 89 ? -17.343 -3.512 19.316 1.00 98.31 89 GLN A C 1
ATOM 699 O O . GLN A 1 89 ? -18.189 -3.096 20.108 1.00 98.31 89 GLN A O 1
ATOM 704 N N . ALA A 1 90 ? -17.120 -4.817 19.134 1.00 98.56 90 ALA A N 1
ATOM 705 C CA . ALA A 1 90 ? -17.892 -5.862 19.803 1.00 98.56 90 ALA A CA 1
ATOM 706 C C . ALA A 1 90 ? -17.777 -5.800 21.339 1.00 98.56 90 ALA A C 1
ATOM 708 O O . ALA A 1 90 ? -18.772 -5.987 22.039 1.00 98.56 90 ALA A O 1
ATOM 709 N N . GLU A 1 91 ? -16.594 -5.492 21.884 1.00 97.88 91 GLU A N 1
ATOM 710 C CA . GLU A 1 91 ? -16.412 -5.288 23.329 1.00 97.88 91 GLU A CA 1
ATOM 711 C C . GLU A 1 91 ? -17.234 -4.106 23.863 1.00 97.88 91 GLU A C 1
ATOM 713 O O . GLU A 1 91 ? -17.835 -4.198 24.938 1.00 97.88 91 GLU A O 1
ATOM 718 N N . ILE A 1 92 ? -17.257 -2.988 23.131 1.00 98.44 92 ILE A N 1
ATOM 719 C CA . ILE A 1 92 ? -18.035 -1.801 23.502 1.00 98.44 92 ILE A CA 1
ATOM 720 C C . ILE A 1 92 ? -19.529 -2.124 23.491 1.00 98.44 92 ILE A C 1
ATOM 722 O O . ILE A 1 92 ? -20.240 -1.769 24.435 1.00 98.44 92 ILE A O 1
ATOM 726 N N . ASP A 1 93 ? -20.007 -2.807 22.454 1.00 98.44 93 ASP A N 1
ATOM 727 C CA . ASP A 1 93 ? -21.421 -3.149 22.323 1.00 98.44 93 ASP A CA 1
ATOM 728 C C . ASP A 1 93 ? -21.852 -4.158 23.394 1.00 98.44 93 ASP A C 1
ATOM 730 O O . ASP A 1 93 ? -22.864 -3.943 24.059 1.00 98.44 93 ASP A O 1
ATOM 734 N N . ALA A 1 94 ? -21.020 -5.156 23.707 1.00 98.12 94 ALA A N 1
ATOM 735 C CA . ALA A 1 94 ? -21.268 -6.071 24.821 1.00 98.12 94 ALA A CA 1
ATOM 736 C C . ALA A 1 94 ? -21.373 -5.346 26.180 1.00 98.12 94 ALA A C 1
ATOM 738 O O . ALA A 1 94 ? -22.234 -5.676 27.000 1.00 98.12 94 ALA A O 1
ATOM 739 N N . LEU A 1 95 ? -20.533 -4.334 26.435 1.00 97.06 95 LEU A N 1
ATOM 740 C CA . LEU A 1 95 ? -20.615 -3.530 27.662 1.00 97.06 95 LEU A CA 1
ATOM 741 C C . LEU A 1 95 ? -21.872 -2.662 27.709 1.00 97.06 95 LEU A C 1
ATOM 743 O O . LEU A 1 95 ? -22.505 -2.565 28.764 1.00 97.06 95 LEU A O 1
ATOM 747 N N . ARG A 1 96 ? -22.251 -2.053 26.580 1.00 97.06 96 ARG A N 1
ATOM 748 C CA . ARG A 1 96 ? -23.497 -1.283 26.461 1.00 97.06 96 ARG A CA 1
ATOM 749 C C . ARG A 1 96 ? -24.707 -2.171 26.718 1.00 97.06 96 ARG A C 1
ATOM 751 O O . ARG A 1 96 ? -25.605 -1.771 27.453 1.00 97.06 96 ARG A O 1
ATOM 758 N N . ASP A 1 97 ? -24.723 -3.367 26.150 1.00 97.44 97 ASP A N 1
ATOM 759 C CA . ASP A 1 97 ? -25.812 -4.328 26.305 1.00 97.44 97 ASP A CA 1
ATOM 760 C C . ASP A 1 97 ? -25.929 -4.793 27.755 1.00 97.44 97 ASP A C 1
ATOM 762 O O . ASP A 1 97 ? -27.021 -4.770 28.328 1.00 97.44 97 ASP A O 1
ATOM 766 N N . LYS A 1 98 ? -24.795 -5.108 28.389 1.00 95.56 98 LYS A N 1
ATOM 767 C CA . LYS A 1 98 ? -24.741 -5.467 29.808 1.00 95.56 98 LYS A CA 1
ATOM 768 C C . LYS A 1 98 ? -25.255 -4.339 30.704 1.00 95.56 98 LYS A C 1
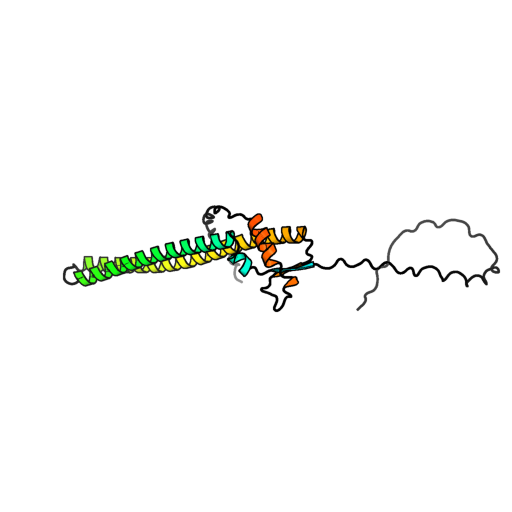ATOM 770 O O . LYS A 1 98 ? -26.023 -4.608 31.625 1.00 95.56 98 LYS A O 1
ATOM 775 N N . LEU A 1 99 ? -24.873 -3.089 30.428 1.00 95.12 99 LEU A N 1
ATOM 776 C CA . LEU A 1 99 ? -25.356 -1.928 31.179 1.00 95.12 99 LEU A CA 1
ATOM 777 C C . LEU A 1 99 ? -26.880 -1.795 31.066 1.00 95.12 99 LEU A C 1
ATOM 779 O O . LEU A 1 99 ? -27.546 -1.641 32.087 1.00 95.12 99 LEU A O 1
ATOM 783 N N . ARG A 1 100 ? -27.437 -1.923 29.851 1.00 94.50 100 ARG A N 1
ATOM 784 C CA . ARG A 1 100 ? -28.892 -1.862 29.615 1.00 94.50 100 ARG A CA 1
ATOM 785 C C . ARG A 1 100 ? -29.641 -2.985 30.334 1.00 94.50 100 ARG A C 1
ATOM 787 O O . ARG A 1 100 ? -30.666 -2.731 30.955 1.00 94.50 100 ARG A O 1
ATOM 794 N N . GLN A 1 101 ? -29.126 -4.214 30.282 1.00 95.31 101 GLN A N 1
ATOM 795 C CA . GLN A 1 101 ? -29.757 -5.375 30.922 1.00 95.31 101 GLN A CA 1
ATOM 796 C C . GLN A 1 101 ? -29.727 -5.299 32.453 1.00 95.31 101 GLN A C 1
ATOM 798 O O . GLN A 1 101 ? -30.674 -5.722 33.110 1.00 95.31 101 GLN A O 1
ATOM 803 N N . GLN A 1 102 ? -28.644 -4.775 33.031 1.00 92.94 102 GLN A N 1
ATOM 804 C CA . GLN A 1 102 ? -28.437 -4.767 34.482 1.00 92.94 102 GLN A CA 1
ATOM 805 C C . GLN A 1 102 ? -28.852 -3.449 35.154 1.00 92.94 102 GLN A C 1
ATOM 807 O O . GLN A 1 102 ? -28.757 -3.348 36.379 1.00 92.94 102 GLN A O 1
ATOM 812 N N . GLN A 1 103 ? -29.357 -2.468 34.397 1.00 88.19 103 GLN A N 1
ATOM 813 C CA . GLN A 1 103 ? -29.650 -1.105 34.859 1.00 88.19 103 GLN A CA 1
ATOM 814 C C . GLN A 1 103 ? -30.525 -1.046 36.123 1.00 88.19 103 GLN A C 1
ATOM 816 O O . GLN A 1 103 ? -30.261 -0.236 37.002 1.00 88.19 103 GLN A O 1
ATOM 821 N N . ALA A 1 104 ? -31.524 -1.924 36.250 1.00 87.44 104 ALA A N 1
ATOM 822 C CA . ALA A 1 104 ? -32.425 -1.956 37.408 1.00 87.44 104 ALA A CA 1
ATOM 823 C C . ALA A 1 104 ? -31.815 -2.602 38.673 1.00 87.44 104 ALA A C 1
ATOM 825 O O . ALA A 1 104 ? -32.402 -2.522 39.747 1.00 87.44 104 ALA A O 1
ATOM 826 N N . SER A 1 105 ? -30.661 -3.265 38.548 1.00 90.75 105 SER A N 1
ATOM 827 C CA . SER A 1 105 ? -30.024 -4.060 39.614 1.00 90.75 105 SER A CA 1
ATOM 828 C C . SER A 1 105 ? -28.624 -3.577 40.014 1.00 90.75 105 SER A C 1
ATOM 830 O O . SER A 1 105 ? -28.060 -4.057 40.998 1.00 90.75 105 SER A O 1
ATOM 832 N N . LEU A 1 106 ? -28.035 -2.652 39.251 1.00 89.50 106 LEU A N 1
ATOM 833 C CA . LEU A 1 106 ? -26.712 -2.092 39.523 1.00 89.50 106 LEU A CA 1
ATOM 834 C C . LEU A 1 106 ? -26.791 -0.983 40.577 1.00 89.50 106 LEU A C 1
ATOM 836 O O . LEU A 1 106 ? -27.711 -0.172 40.572 1.00 89.50 106 LEU A O 1
ATOM 840 N N . SER A 1 107 ? -25.778 -0.910 41.444 1.00 93.69 107 SER A N 1
ATOM 841 C CA . SER A 1 107 ? -25.549 0.291 42.250 1.00 93.69 107 SER A CA 1
ATOM 842 C C . SER A 1 107 ? -25.061 1.437 41.363 1.00 93.69 107 SER A C 1
ATOM 844 O O . SER A 1 107 ? -24.427 1.207 40.328 1.00 93.69 107 SER A O 1
ATOM 846 N N . GLU A 1 108 ? -25.307 2.673 41.793 1.00 91.06 108 GLU A N 1
ATOM 847 C CA . GLU A 1 108 ? -24.914 3.880 41.058 1.00 91.06 108 GLU A CA 1
ATOM 848 C C . 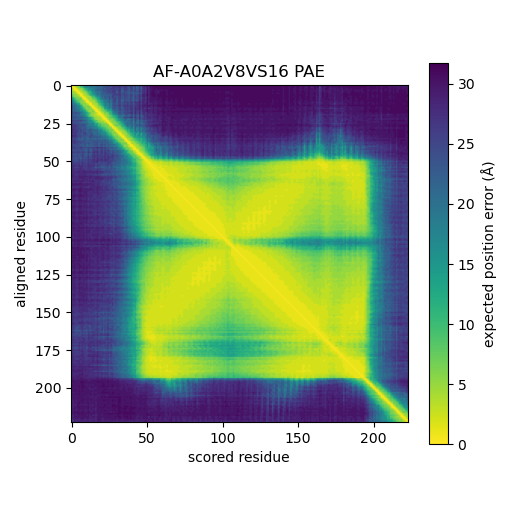GLU A 1 108 ? -23.405 3.918 40.759 1.00 91.06 108 GLU A C 1
ATOM 850 O O . GLU A 1 108 ? -22.998 4.193 39.629 1.00 91.06 108 GLU A O 1
ATOM 855 N N . ASP A 1 109 ? -22.574 3.490 41.715 1.00 92.50 109 ASP A N 1
ATOM 856 C CA . ASP A 1 109 ? -21.122 3.380 41.533 1.00 92.50 109 ASP A CA 1
ATOM 857 C C . ASP A 1 109 ? -20.728 2.402 40.416 1.00 92.50 109 ASP A C 1
ATOM 859 O O . ASP A 1 109 ? -19.854 2.699 39.598 1.00 92.50 109 ASP A O 1
ATOM 863 N N . LYS A 1 110 ? -21.382 1.232 40.339 1.00 94.06 110 LYS A N 1
ATOM 864 C CA . LYS A 1 110 ? -21.083 0.228 39.304 1.00 94.06 110 LYS A CA 1
ATOM 865 C C . LYS A 1 110 ? -21.554 0.685 37.926 1.00 94.06 110 LYS A C 1
ATOM 867 O O . LYS A 1 110 ? -20.841 0.471 36.947 1.00 94.06 110 LYS A O 1
ATOM 872 N N . ALA A 1 111 ? -22.719 1.327 37.848 1.00 93.75 111 ALA A N 1
ATOM 873 C CA . ALA A 1 111 ? -23.216 1.910 36.605 1.00 93.75 111 ALA A CA 1
ATOM 874 C C . ALA A 1 111 ? -22.276 3.019 36.098 1.00 93.75 111 ALA A C 1
ATOM 876 O O . ALA A 1 111 ? -21.897 3.018 34.926 1.00 93.75 111 ALA A O 1
ATOM 877 N N . SER A 1 112 ? -21.820 3.903 36.993 1.00 95.06 112 SER A N 1
ATOM 878 C CA . SER A 1 112 ? -20.840 4.953 36.689 1.00 95.06 112 SER A CA 1
ATOM 879 C C . SER A 1 112 ? -19.510 4.378 36.192 1.00 95.06 112 SER A C 1
ATOM 881 O O . SER A 1 112 ? -18.962 4.854 35.195 1.00 95.06 112 SER A O 1
ATOM 883 N N . GLN A 1 113 ? -19.011 3.308 36.819 1.00 95.62 113 GLN A N 1
ATOM 884 C CA . GLN A 1 113 ? -17.788 2.636 36.374 1.00 95.62 113 GLN A CA 1
ATOM 885 C C . GLN A 1 113 ? -17.939 2.032 34.969 1.00 95.62 113 GLN A C 1
ATOM 887 O O . GLN A 1 113 ? -17.091 2.268 34.113 1.00 95.62 113 GLN A O 1
ATOM 892 N N . MET A 1 114 ? -19.038 1.321 34.693 1.00 95.50 114 MET A N 1
ATOM 893 C CA . MET A 1 114 ? -19.299 0.761 33.360 1.00 95.50 114 MET A CA 1
ATOM 894 C C . MET A 1 114 ? -19.430 1.850 32.286 1.00 95.50 114 MET A C 1
ATOM 896 O O . MET A 1 114 ? -18.919 1.688 31.178 1.00 95.50 114 MET A O 1
ATOM 900 N N . GLN A 1 115 ? -20.070 2.977 32.612 1.00 96.12 115 GLN A N 1
ATOM 901 C CA . GLN A 1 115 ? -20.168 4.133 31.719 1.00 96.12 115 GLN A CA 1
ATOM 902 C C . GLN A 1 115 ? -18.774 4.682 31.369 1.00 96.12 115 GLN A C 1
ATOM 904 O O . GLN A 1 115 ? -18.494 4.953 30.199 1.00 96.12 115 GLN A O 1
ATOM 909 N N . LYS A 1 116 ? -17.885 4.814 32.365 1.00 97.62 116 LYS A N 1
ATOM 910 C CA . LYS A 1 116 ? -16.490 5.242 32.162 1.00 97.62 116 LYS A CA 1
ATOM 911 C C . LYS A 1 116 ? -15.712 4.245 31.308 1.00 97.62 116 LYS A C 1
ATOM 913 O O . LYS A 1 116 ? -15.001 4.664 30.400 1.00 97.62 116 LYS A O 1
ATOM 918 N N . ASP A 1 117 ? -15.881 2.946 31.538 1.00 97.31 117 ASP A N 1
ATOM 919 C CA . ASP A 1 117 ? -15.212 1.907 30.749 1.00 97.31 117 ASP A CA 1
ATOM 920 C C . ASP A 1 117 ? -15.647 1.947 29.274 1.00 97.31 117 ASP A C 1
ATOM 922 O O . ASP A 1 117 ? -14.803 1.875 28.378 1.00 97.31 117 ASP A O 1
ATOM 926 N N . ILE A 1 118 ? -16.945 2.142 29.005 1.00 98.12 118 ILE A N 1
ATOM 927 C CA . ILE A 1 118 ? -17.476 2.333 27.643 1.00 98.12 118 ILE A CA 1
ATOM 928 C C . ILE A 1 118 ? -16.862 3.578 26.990 1.00 98.12 118 ILE A C 1
ATOM 930 O O . ILE A 1 118 ? -16.444 3.521 25.830 1.00 98.12 118 ILE A O 1
ATOM 934 N N . GLN A 1 119 ? -16.787 4.699 27.714 1.00 98.38 119 GLN A N 1
ATOM 935 C CA . GLN A 1 119 ? -16.178 5.934 27.207 1.00 98.38 119 GLN A CA 1
ATOM 936 C C . GLN A 1 119 ? -14.693 5.736 26.884 1.00 98.38 119 GLN A C 1
ATOM 938 O O . GLN A 1 119 ? -14.254 6.083 25.787 1.00 98.38 119 GLN A O 1
ATOM 943 N N . ASN A 1 120 ? -13.938 5.114 27.792 1.00 98.44 120 ASN A N 1
ATOM 944 C CA . ASN A 1 120 ? -12.517 4.824 27.604 1.00 98.44 120 ASN A CA 1
ATOM 945 C C . ASN A 1 120 ? -12.285 3.938 26.375 1.00 98.44 120 ASN A C 1
ATOM 947 O O . ASN A 1 120 ? -11.484 4.287 25.508 1.00 98.44 120 ASN A O 1
ATOM 951 N N . LYS A 1 121 ? -13.043 2.844 26.236 1.00 98.00 121 LYS A N 1
ATOM 952 C CA . LYS A 1 121 ? -12.945 1.957 25.068 1.00 98.00 121 LYS A CA 1
ATOM 953 C C . LYS A 1 121 ? -13.355 2.642 23.768 1.00 98.00 121 LYS A C 1
ATOM 955 O O . LYS A 1 121 ? -12.741 2.391 22.739 1.00 98.00 121 LYS A O 1
ATOM 960 N N . THR A 1 122 ? -14.335 3.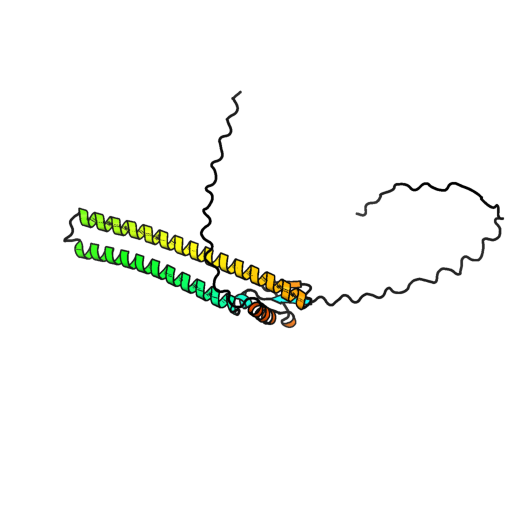544 23.805 1.00 98.38 122 THR A N 1
ATOM 961 C CA . THR A 1 122 ? -14.718 4.345 22.629 1.00 98.38 122 THR A CA 1
ATOM 962 C C . THR A 1 122 ? -13.570 5.263 22.189 1.00 98.38 122 THR A C 1
ATOM 964 O O . THR A 1 122 ? -13.278 5.364 21.000 1.00 98.38 122 THR A O 1
ATOM 967 N N . ILE A 1 123 ? -12.861 5.891 23.135 1.00 98.56 123 ILE A N 1
ATOM 968 C CA . ILE A 1 123 ? -11.669 6.702 22.835 1.00 98.56 123 ILE A CA 1
ATOM 969 C C . ILE A 1 123 ? -10.552 5.830 22.246 1.00 98.56 123 ILE A C 1
ATOM 971 O O . ILE A 1 123 ? -9.901 6.231 21.281 1.00 98.56 123 ILE A O 1
ATOM 975 N N . GLU A 1 124 ? -10.326 4.639 22.804 1.00 98.00 124 GLU A N 1
ATOM 976 C CA . GLU A 1 124 ? -9.354 3.685 22.263 1.00 98.00 124 GLU A CA 1
ATOM 977 C C . GLU A 1 124 ? -9.707 3.212 20.853 1.00 98.00 124 GLU A C 1
ATOM 979 O O . GLU A 1 124 ? -8.808 3.089 20.027 1.00 98.00 124 GLU A O 1
ATOM 984 N N . LEU A 1 125 ? -10.986 2.953 20.570 1.00 98.50 125 LEU A N 1
ATOM 985 C CA . LEU A 1 125 ? -11.452 2.567 19.240 1.00 98.50 125 LEU A CA 1
ATOM 986 C C . LEU A 1 125 ? -11.142 3.662 18.215 1.00 98.50 125 LEU A C 1
ATOM 988 O O . LEU A 1 125 ? -10.560 3.366 17.176 1.00 98.50 125 LEU A O 1
ATOM 992 N N . ASN A 1 126 ? -11.456 4.921 18.533 1.00 98.38 126 ASN A N 1
ATOM 993 C CA . ASN A 1 126 ? -11.156 6.050 17.649 1.00 98.38 126 ASN A CA 1
ATOM 994 C C . ASN A 1 126 ? -9.644 6.169 17.388 1.00 98.38 126 ASN A C 1
ATOM 996 O O . ASN A 1 126 ? -9.216 6.327 16.248 1.00 98.38 126 ASN A O 1
ATOM 1000 N N . ARG A 1 127 ? -8.814 6.016 18.433 1.00 98.50 127 ARG A N 1
ATOM 1001 C CA . ARG A 1 127 ? -7.347 5.997 18.282 1.00 98.50 127 ARG A CA 1
ATOM 1002 C C . ARG A 1 127 ? -6.871 4.835 17.413 1.00 98.50 127 ARG A C 1
ATOM 1004 O O . ARG A 1 127 ? -6.010 5.042 16.566 1.00 98.50 127 ARG A O 1
ATOM 1011 N N . LEU A 1 128 ? -7.445 3.645 17.592 1.00 98.19 128 LEU A N 1
ATOM 1012 C CA . LEU A 1 128 ? -7.107 2.467 16.796 1.00 98.19 128 LEU A CA 1
ATOM 1013 C C . LEU A 1 128 ? -7.448 2.672 15.315 1.00 98.19 128 LEU A C 1
ATOM 1015 O O . LEU A 1 128 ? -6.648 2.311 14.459 1.00 98.19 128 LEU A O 1
ATOM 1019 N N . GLN A 1 129 ? -8.598 3.273 15.001 1.00 98.31 129 GLN A N 1
ATOM 1020 C CA . GLN A 1 129 ? -8.991 3.593 13.623 1.00 98.31 129 GLN A CA 1
ATOM 1021 C C . GLN A 1 129 ? -8.030 4.598 12.971 1.00 98.31 129 GLN A C 1
ATOM 1023 O O . GLN A 1 129 ? -7.603 4.417 11.824 1.00 98.31 129 GLN A O 1
ATOM 1028 N N . ASP A 1 130 ? -7.644 5.630 13.721 1.00 98.50 130 ASP A N 1
ATOM 1029 C CA . ASP A 1 130 ? -6.663 6.624 13.292 1.00 98.50 130 ASP A CA 1
ATOM 1030 C C . ASP A 1 130 ? -5.279 5.999 13.047 1.00 98.50 130 ASP A C 1
ATOM 1032 O O . ASP A 1 130 ? -4.622 6.294 12.043 1.00 98.50 130 ASP A O 1
ATOM 1036 N N . ASP A 1 131 ? -4.829 5.131 13.958 1.00 98.00 131 ASP A N 1
ATOM 1037 C CA . ASP A 1 131 ? -3.567 4.397 13.844 1.00 98.00 131 ASP A CA 1
ATOM 1038 C C . ASP A 1 131 ? -3.585 3.439 12.650 1.00 98.00 131 ASP A C 1
ATOM 1040 O O . ASP A 1 131 ? -2.658 3.469 11.842 1.00 98.00 131 ASP A O 1
ATOM 1044 N N . ALA A 1 132 ? -4.657 2.663 12.471 1.00 98.00 132 ALA A N 1
ATOM 1045 C CA . ALA A 1 132 ? -4.822 1.752 11.341 1.00 98.00 132 ALA A CA 1
ATOM 1046 C C . ALA A 1 132 ? -4.768 2.494 9.996 1.00 98.00 132 ALA A C 1
ATOM 1048 O O . ALA A 1 132 ? -4.100 2.053 9.060 1.00 98.00 132 ALA A O 1
ATOM 1049 N N . THR A 1 133 ? -5.411 3.662 9.907 1.00 97.44 133 THR A N 1
ATOM 1050 C CA . THR A 1 133 ? -5.384 4.497 8.697 1.00 97.44 133 THR A CA 1
ATOM 1051 C C . THR A 1 133 ? -3.975 5.014 8.399 1.00 97.44 133 THR A C 1
ATOM 1053 O O . THR A 1 133 ? -3.525 4.980 7.248 1.00 97.44 133 THR A O 1
ATOM 1056 N N . ARG A 1 134 ? -3.253 5.485 9.425 1.00 98.19 134 ARG A N 1
ATOM 1057 C CA . ARG A 1 134 ? -1.863 5.946 9.278 1.00 98.19 134 ARG A CA 1
ATOM 1058 C C . ARG A 1 134 ? -0.928 4.816 8.872 1.00 98.19 134 ARG A C 1
ATOM 1060 O O . ARG A 1 134 ? -0.116 5.015 7.970 1.00 98.19 134 ARG A O 1
ATOM 1067 N N . GLU A 1 135 ? -1.064 3.660 9.509 1.00 96.19 135 GLU A N 1
ATOM 1068 C CA . GLU A 1 135 ? -0.254 2.478 9.234 1.00 96.19 135 GLU A CA 1
ATOM 1069 C C . GLU A 1 135 ? -0.455 2.015 7.791 1.00 96.19 135 GLU A C 1
ATOM 1071 O O . GLU A 1 135 ? 0.518 1.911 7.048 1.00 96.19 135 GLU A O 1
ATOM 1076 N N . MET A 1 136 ? -1.705 1.860 7.338 1.00 97.62 136 MET A N 1
ATOM 1077 C CA . MET A 1 136 ? -1.993 1.467 5.953 1.00 97.62 136 MET A CA 1
ATOM 1078 C C . MET A 1 136 ? -1.426 2.457 4.936 1.00 97.62 136 MET A C 1
ATOM 1080 O O . MET A 1 136 ? -0.865 2.048 3.919 1.00 97.62 136 MET A O 1
ATOM 1084 N N . LYS A 1 137 ? -1.525 3.764 5.207 1.00 97.38 137 LYS A N 1
ATOM 1085 C CA . LYS A 1 137 ? -0.937 4.788 4.336 1.00 97.38 137 LYS A CA 1
ATOM 1086 C C . LYS A 1 137 ? 0.591 4.689 4.293 1.00 97.38 137 LYS A C 1
ATOM 1088 O O . LYS A 1 137 ? 1.172 4.827 3.216 1.00 97.38 137 LYS A O 1
ATOM 1093 N N . SER A 1 138 ? 1.232 4.462 5.440 1.00 96.94 138 SER A N 1
ATOM 1094 C CA . SER A 1 138 ? 2.688 4.304 5.527 1.00 96.94 138 SER A CA 1
ATOM 1095 C C . SER A 1 138 ? 3.148 3.060 4.775 1.00 96.94 138 SER A C 1
ATOM 1097 O O . SER A 1 138 ? 4.003 3.160 3.900 1.00 96.94 138 SER A O 1
ATOM 1099 N N . GLN A 1 139 ? 2.529 1.908 5.044 1.00 95.25 139 GLN A N 1
ATOM 1100 C CA . GLN A 1 139 ? 2.871 0.645 4.394 1.00 95.25 139 GLN A CA 1
ATOM 1101 C C . GLN A 1 139 ? 2.695 0.720 2.878 1.00 95.25 139 GLN A C 1
ATOM 1103 O O . GLN A 1 139 ? 3.586 0.296 2.142 1.00 95.25 139 GLN A O 1
ATOM 1108 N N . LEU A 1 140 ? 1.592 1.311 2.402 1.00 95.06 140 LEU A N 1
ATOM 1109 C CA . LEU A 1 140 ? 1.360 1.513 0.973 1.00 95.06 140 LEU A CA 1
ATOM 1110 C C . LEU A 1 140 ? 2.473 2.358 0.339 1.00 95.06 140 LEU A C 1
ATOM 1112 O O . LEU A 1 140 ? 3.029 1.969 -0.686 1.00 95.06 140 LEU A O 1
ATOM 1116 N N . SER A 1 141 ? 2.830 3.481 0.967 1.00 96.31 141 SER A N 1
ATOM 1117 C CA . SER A 1 141 ? 3.908 4.358 0.497 1.00 96.31 141 SER A CA 1
ATOM 1118 C C . SER A 1 141 ? 5.260 3.637 0.470 1.00 96.31 141 SER A C 1
ATOM 1120 O O . SER A 1 141 ? 5.985 3.705 -0.521 1.00 96.31 141 SER A O 1
ATOM 1122 N N . ASP A 1 142 ? 5.609 2.910 1.530 1.00 95.19 142 ASP A N 1
ATOM 1123 C CA . ASP A 1 142 ? 6.894 2.211 1.643 1.00 95.19 142 ASP A CA 1
ATOM 1124 C C . ASP A 1 142 ? 7.037 1.092 0.613 1.00 95.19 142 ASP A C 1
ATOM 1126 O O . ASP A 1 142 ? 8.108 0.872 0.040 1.00 95.19 142 ASP A O 1
ATOM 1130 N N . VAL A 1 143 ? 5.952 0.364 0.371 1.00 94.38 143 VAL A N 1
ATOM 1131 C CA . VAL A 1 143 ? 5.895 -0.689 -0.637 1.00 94.38 143 VAL A CA 1
ATOM 1132 C C . VAL A 1 143 ? 5.995 -0.104 -2.049 1.00 94.38 143 VAL A C 1
ATOM 1134 O O . VAL A 1 143 ? 6.809 -0.585 -2.838 1.00 94.38 143 VAL A O 1
ATOM 1137 N N . GLN A 1 144 ? 5.247 0.962 -2.355 1.00 92.12 144 GLN A N 1
ATOM 1138 C CA . GLN A 1 144 ? 5.332 1.645 -3.652 1.00 92.12 144 GLN A CA 1
ATOM 1139 C C . GLN A 1 144 ? 6.741 2.189 -3.912 1.00 92.12 144 GLN A C 1
ATOM 1141 O O . GLN A 1 144 ? 7.291 1.981 -4.991 1.00 92.12 144 GLN A O 1
ATOM 1146 N N . ASN A 1 145 ? 7.365 2.815 -2.910 1.00 95.00 145 ASN A N 1
ATOM 1147 C CA . ASN A 1 145 ? 8.725 3.339 -3.023 1.00 95.00 145 ASN A CA 1
ATOM 1148 C C . ASN A 1 145 ? 9.748 2.229 -3.292 1.00 95.00 145 ASN A C 1
ATOM 1150 O O . ASN A 1 145 ? 10.599 2.374 -4.171 1.00 95.00 145 ASN A O 1
ATOM 1154 N N . ARG A 1 146 ? 9.659 1.103 -2.570 1.00 93.06 146 ARG A N 1
ATOM 1155 C CA . ARG A 1 146 ? 10.536 -0.057 -2.798 1.00 93.06 146 ARG A CA 1
ATOM 1156 C C . ARG A 1 146 ? 10.353 -0.636 -4.196 1.00 93.06 146 ARG A C 1
ATOM 1158 O O . ARG A 1 146 ? 11.340 -0.898 -4.880 1.00 93.06 146 ARG A O 1
ATOM 1165 N N . PHE A 1 147 ? 9.110 -0.788 -4.642 1.00 94.31 147 PHE A N 1
ATOM 1166 C CA . PHE A 1 147 ? 8.815 -1.261 -5.989 1.00 94.31 147 PHE A CA 1
ATOM 1167 C C . PHE A 1 147 ? 9.356 -0.321 -7.067 1.00 94.31 147 PHE A C 1
ATOM 1169 O O . PHE A 1 147 ? 10.012 -0.779 -7.999 1.00 94.31 147 PHE A O 1
ATOM 1176 N N . GLN A 1 148 ? 9.170 0.990 -6.905 1.00 93.62 148 GLN A N 1
ATOM 1177 C CA . GLN A 1 148 ? 9.690 1.987 -7.836 1.00 93.62 148 GLN A CA 1
ATOM 1178 C C . GLN A 1 148 ? 11.219 1.921 -7.946 1.00 93.62 148 GLN A C 1
ATOM 1180 O O . GLN A 1 148 ? 11.754 1.997 -9.049 1.00 93.62 148 GLN A O 1
ATOM 1185 N N . GLN A 1 149 ? 11.934 1.736 -6.832 1.00 94.62 149 GLN A N 1
ATOM 1186 C CA . GLN A 1 149 ? 13.394 1.573 -6.845 1.00 94.62 149 GLN A CA 1
ATOM 1187 C C . GLN A 1 149 ? 13.823 0.312 -7.607 1.00 94.62 149 GLN A C 1
ATOM 1189 O O . GLN A 1 149 ? 14.722 0.376 -8.447 1.00 94.62 149 GLN A O 1
ATOM 1194 N N . MET A 1 150 ? 13.152 -0.822 -7.368 1.00 94.38 150 MET A N 1
ATOM 1195 C CA . MET A 1 150 ? 13.400 -2.062 -8.117 1.00 94.38 150 MET A CA 1
ATOM 1196 C C . MET 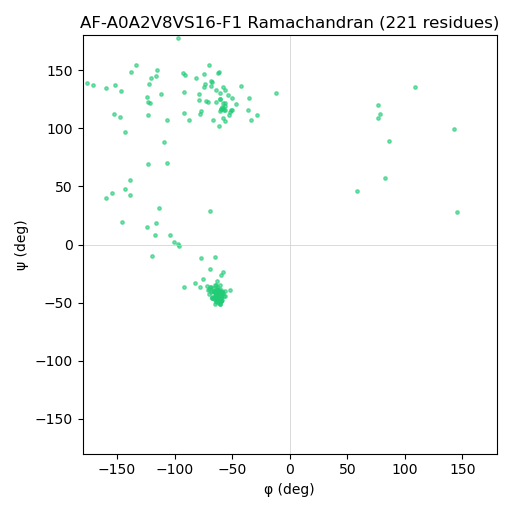A 1 150 ? 13.116 -1.884 -9.613 1.00 94.38 150 MET A C 1
ATOM 1198 O O . MET A 1 150 ? 13.883 -2.359 -10.454 1.00 94.38 150 MET A O 1
ATOM 1202 N N . LEU A 1 151 ? 12.046 -1.163 -9.955 1.00 94.88 151 LEU A N 1
ATOM 1203 C CA . LEU A 1 151 ? 11.658 -0.891 -11.334 1.00 94.88 151 LEU A CA 1
ATOM 1204 C C . LEU A 1 151 ? 12.686 -0.010 -12.048 1.00 94.88 151 LEU A C 1
ATOM 1206 O O . LEU A 1 151 ? 13.099 -0.354 -13.151 1.00 94.88 151 LEU A O 1
ATOM 1210 N N . VAL A 1 152 ? 13.152 1.071 -11.416 1.00 94.88 152 VAL A N 1
ATOM 1211 C CA . VAL A 1 152 ? 14.192 1.953 -11.977 1.00 94.88 152 VAL A CA 1
ATOM 1212 C C . VAL A 1 152 ? 15.487 1.183 -12.239 1.00 94.88 152 VAL A C 1
ATOM 1214 O O . VAL A 1 152 ? 16.041 1.286 -13.330 1.00 94.88 152 VAL A O 1
ATOM 1217 N N . ASN A 1 153 ? 15.928 0.350 -11.293 1.00 95.44 153 ASN A N 1
ATOM 1218 C CA . ASN A 1 153 ? 17.109 -0.495 -11.488 1.00 95.44 153 ASN A CA 1
ATOM 1219 C C . ASN A 1 153 ? 16.925 -1.479 -12.662 1.00 95.44 153 ASN A C 1
ATOM 1221 O O . ASN A 1 153 ? 17.818 -1.662 -13.486 1.00 95.44 153 ASN A O 1
ATOM 1225 N N . THR A 1 154 ? 15.739 -2.081 -12.777 1.00 95.56 154 THR A N 1
ATOM 1226 C CA . THR A 1 154 ? 15.410 -2.992 -13.887 1.00 95.56 154 THR A CA 1
ATOM 1227 C C . THR A 1 154 ? 15.412 -2.264 -15.229 1.00 95.56 154 THR A C 1
ATOM 1229 O O . THR A 1 154 ? 15.973 -2.770 -16.198 1.00 95.56 154 THR A O 1
ATOM 1232 N N . LEU A 1 155 ? 14.823 -1.066 -15.286 1.00 96.00 155 LEU A N 1
ATOM 1233 C CA . LEU A 1 155 ? 14.790 -0.215 -16.474 1.00 96.00 155 LEU A CA 1
ATOM 1234 C C . LEU A 1 155 ? 16.195 0.172 -16.935 1.00 96.00 155 LEU A C 1
ATOM 1236 O O . LEU A 1 155 ? 16.462 0.155 -18.133 1.00 96.00 155 LEU A O 1
ATOM 1240 N N . GLU A 1 156 ? 17.096 0.489 -16.005 1.00 95.62 156 GLU A N 1
ATOM 1241 C CA . GLU A 1 156 ? 18.478 0.838 -16.334 1.00 95.62 156 GLU A CA 1
ATOM 1242 C C . GLU A 1 156 ? 19.221 -0.344 -16.969 1.00 95.62 156 GLU A C 1
ATOM 1244 O O . GLU A 1 156 ? 19.855 -0.192 -18.017 1.00 95.62 156 GLU A O 1
ATOM 1249 N N . VAL A 1 157 ? 19.107 -1.533 -16.373 1.00 95.88 157 VAL A N 1
ATOM 1250 C CA . VAL A 1 157 ? 19.726 -2.757 -16.903 1.00 95.88 157 VAL A CA 1
ATOM 1251 C C . VAL A 1 157 ? 19.119 -3.127 -18.258 1.00 95.88 157 VAL A C 1
ATOM 1253 O O . VAL A 1 157 ? 19.849 -3.332 -19.227 1.00 95.88 157 VAL A O 1
ATOM 1256 N N . PHE A 1 158 ? 17.789 -3.155 -18.358 1.00 95.88 158 PHE A N 1
ATOM 1257 C CA . PHE A 1 158 ? 17.075 -3.497 -19.589 1.00 95.88 158 PHE A CA 1
ATOM 1258 C C . PHE A 1 158 ? 17.367 -2.507 -20.725 1.00 95.88 158 PHE A C 1
ATOM 1260 O O . PHE A 1 158 ? 17.628 -2.910 -21.860 1.00 95.88 158 PHE A O 1
ATOM 1267 N N . GLY A 1 159 ? 17.369 -1.209 -20.411 1.00 95.19 159 GLY A N 1
ATOM 1268 C CA . GLY A 1 159 ? 17.674 -0.135 -21.350 1.00 95.19 159 GLY A CA 1
ATOM 1269 C C . GLY A 1 159 ? 19.072 -0.273 -21.945 1.00 95.19 159 GLY A C 1
ATOM 1270 O O . GLY A 1 159 ? 19.223 -0.205 -23.166 1.00 95.19 159 GLY A O 1
ATOM 1271 N N . LYS A 1 160 ? 20.074 -0.551 -21.100 1.00 94.69 160 LYS A N 1
ATOM 1272 C CA . LYS A 1 160 ? 21.463 -0.790 -21.525 1.00 94.69 160 LYS A CA 1
ATOM 1273 C C . LYS A 1 160 ? 21.599 -2.059 -22.369 1.00 94.69 160 LYS A C 1
ATOM 1275 O O . LYS A 1 160 ? 22.199 -2.009 -23.435 1.00 94.69 160 LYS A O 1
ATOM 1280 N N . GLU A 1 161 ? 21.003 -3.175 -21.949 1.00 94.38 161 GLU A N 1
ATOM 1281 C CA . GLU A 1 161 ? 21.090 -4.457 -22.671 1.00 94.38 161 GLU A CA 1
ATOM 1282 C C . GLU A 1 161 ? 20.462 -4.405 -24.073 1.00 94.38 161 GLU A C 1
ATOM 1284 O O . GLU A 1 161 ? 20.961 -5.025 -25.014 1.00 94.38 161 GLU A O 1
ATOM 1289 N N . LYS A 1 162 ? 19.358 -3.668 -24.232 1.00 93.38 162 LYS A N 1
ATOM 1290 C CA . LYS A 1 162 ? 18.617 -3.569 -25.502 1.00 93.38 162 LYS A CA 1
ATOM 1291 C C . LYS A 1 162 ? 18.991 -2.334 -26.335 1.00 93.38 162 LYS A C 1
ATOM 1293 O O . LYS A 1 162 ? 18.513 -2.202 -27.469 1.00 93.38 162 LYS A O 1
ATOM 1298 N N . ASN A 1 163 ? 19.893 -1.495 -25.821 1.00 93.56 163 ASN A N 1
ATOM 1299 C CA . ASN A 1 163 ? 20.352 -0.240 -26.421 1.00 93.56 163 ASN A CA 1
ATOM 1300 C C . ASN A 1 163 ? 19.207 0.760 -26.664 1.00 93.56 163 ASN A C 1
ATOM 1302 O O . ASN A 1 163 ? 19.084 1.322 -27.752 1.00 93.56 163 ASN A O 1
ATOM 1306 N N . PHE A 1 164 ? 18.333 0.952 -25.672 1.00 95.31 164 PHE A N 1
ATOM 1307 C CA . PHE A 1 164 ? 17.322 2.011 -25.718 1.00 95.31 164 PHE A CA 1
ATOM 1308 C C . PHE A 1 164 ? 17.961 3.375 -25.466 1.00 95.31 164 PHE A C 1
ATOM 1310 O O . PHE A 1 164 ? 18.738 3.545 -24.530 1.00 95.31 164 PHE A O 1
ATOM 1317 N N . THR A 1 165 ? 17.583 4.363 -26.272 1.00 93.38 165 THR A N 1
ATOM 1318 C CA . THR A 1 165 ? 17.975 5.760 -26.058 1.00 93.38 165 THR A CA 1
ATOM 1319 C C . THR A 1 165 ? 17.075 6.435 -25.028 1.00 93.38 165 THR A C 1
ATOM 1321 O O . THR A 1 165 ? 17.525 7.297 -24.279 1.00 93.38 165 THR A O 1
ATOM 1324 N N . LEU A 1 166 ? 15.796 6.048 -24.988 1.00 93.31 166 LEU A N 1
ATOM 1325 C CA . LEU A 1 166 ? 14.805 6.622 -24.086 1.00 93.31 166 LEU A CA 1
ATOM 1326 C C . LEU A 1 166 ? 13.716 5.599 -23.761 1.00 93.31 166 LEU A C 1
ATOM 1328 O O . LEU A 1 166 ? 13.220 4.908 -24.650 1.00 93.31 166 LEU A O 1
ATOM 1332 N N . ILE A 1 167 ? 13.318 5.536 -22.493 1.00 95.19 167 ILE A N 1
ATOM 1333 C CA . ILE A 1 167 ? 12.163 4.761 -22.046 1.00 95.19 167 ILE A CA 1
ATOM 1334 C C . ILE A 1 167 ? 11.210 5.704 -21.315 1.00 95.19 167 ILE A C 1
ATOM 1336 O O . ILE A 1 167 ? 11.622 6.418 -20.401 1.00 95.19 167 ILE A O 1
ATOM 1340 N N . LEU A 1 168 ? 9.943 5.716 -21.725 1.00 94.81 168 LEU A N 1
ATOM 1341 C CA . LEU A 1 168 ? 8.923 6.617 -21.205 1.00 94.81 168 LEU A CA 1
ATOM 1342 C C . LEU A 1 168 ? 7.803 5.858 -20.496 1.00 94.81 168 LEU A C 1
ATOM 1344 O O . LEU A 1 168 ? 7.399 4.769 -20.897 1.00 94.81 168 LEU A O 1
ATOM 1348 N N . ASN A 1 169 ? 7.277 6.477 -19.445 1.00 94.12 169 ASN A N 1
ATOM 1349 C CA . ASN A 1 169 ? 6.102 5.987 -18.741 1.00 94.12 169 ASN A CA 1
ATOM 1350 C C . ASN A 1 169 ? 4.835 6.346 -19.534 1.00 94.12 169 ASN A C 1
ATOM 1352 O O . ASN A 1 169 ? 4.622 7.509 -19.876 1.00 94.12 169 ASN A O 1
ATOM 1356 N N . LYS A 1 170 ? 3.965 5.364 -19.768 1.00 93.62 170 LYS A N 1
ATOM 1357 C CA . LYS A 1 170 ? 2.670 5.542 -20.433 1.00 93.62 170 LYS A CA 1
ATOM 1358 C C . LYS A 1 170 ? 1.740 6.519 -19.702 1.00 93.62 170 LYS A C 1
ATOM 1360 O O . LYS A 1 170 ? 0.935 7.172 -20.345 1.00 93.62 170 LYS A O 1
ATOM 1365 N N . GLY A 1 171 ? 1.892 6.695 -18.388 1.00 90.19 171 GLY A N 1
ATOM 1366 C CA . GLY A 1 171 ? 1.082 7.621 -17.586 1.00 90.19 171 GLY A CA 1
ATOM 1367 C C . GLY A 1 171 ? 1.240 9.110 -17.927 1.00 90.19 171 GLY A C 1
ATOM 1368 O O . GLY A 1 171 ? 0.464 9.918 -17.428 1.00 90.19 171 GLY A O 1
ATOM 1369 N N . VAL A 1 172 ? 2.226 9.486 -18.751 1.00 90.50 172 VAL A N 1
ATOM 1370 C CA . VAL A 1 172 ? 2.423 10.869 -19.236 1.00 90.50 172 VAL A CA 1
ATOM 1371 C C . VAL A 1 172 ? 2.278 10.997 -20.757 1.00 90.50 172 VAL A C 1
ATOM 1373 O O . VAL A 1 172 ? 2.605 12.040 -21.317 1.00 90.50 172 VAL A O 1
ATOM 1376 N N . ILE A 1 173 ? 1.837 9.933 -21.436 1.00 92.25 173 ILE A N 1
ATOM 1377 C CA . ILE A 1 173 ? 1.717 9.872 -22.894 1.00 92.25 173 ILE A CA 1
ATOM 1378 C C . ILE A 1 173 ? 0.260 9.584 -23.262 1.00 92.25 173 ILE A C 1
ATOM 1380 O O . ILE A 1 173 ? -0.267 8.532 -22.912 1.00 92.25 173 ILE A O 1
ATOM 1384 N N . ASP A 1 174 ? -0.361 10.470 -24.041 1.00 92.31 174 ASP A N 1
ATOM 1385 C CA . ASP A 1 174 ? -1.746 10.280 -24.501 1.00 92.31 174 ASP A CA 1
ATOM 1386 C C . ASP A 1 174 ? -1.866 9.227 -25.619 1.00 92.31 174 ASP A C 1
ATOM 1388 O O . ASP A 1 174 ? -2.893 8.561 -25.754 1.00 92.31 174 ASP A O 1
ATOM 1392 N N . TYR A 1 175 ? -0.819 9.061 -26.436 1.00 93.31 175 TYR A N 1
ATOM 1393 C CA . TYR A 1 175 ? -0.789 8.099 -27.538 1.00 93.31 175 TYR A CA 1
ATOM 1394 C C . TYR A 1 175 ? 0.609 7.520 -27.776 1.00 93.31 175 TYR A C 1
ATOM 1396 O O . TYR A 1 175 ? 1.588 8.251 -27.925 1.00 93.31 175 TYR A O 1
ATOM 1404 N N . ASN A 1 176 ? 0.690 6.196 -27.909 1.00 93.31 176 ASN A N 1
ATOM 1405 C CA . ASN A 1 176 ? 1.881 5.484 -28.356 1.00 93.31 176 ASN A CA 1
ATOM 1406 C C . ASN A 1 176 ? 1.504 4.374 -29.346 1.00 93.31 176 ASN A C 1
ATOM 1408 O O . ASN A 1 176 ? 0.443 3.762 -29.235 1.00 93.31 176 ASN A O 1
ATOM 1412 N N . SER A 1 177 ? 2.394 4.074 -30.294 1.00 93.62 177 SER A N 1
ATOM 1413 C CA . SER A 1 177 ? 2.239 2.874 -31.123 1.00 93.62 177 SER A CA 1
ATOM 1414 C C . SER A 1 177 ? 2.425 1.617 -30.256 1.00 93.62 177 SER A C 1
ATOM 1416 O O . SER A 1 177 ? 3.356 1.587 -29.445 1.00 93.62 177 SER A O 1
ATOM 1418 N N . PRO A 1 178 ? 1.629 0.548 -30.439 1.00 90.88 178 PRO A N 1
ATOM 1419 C CA . PRO A 1 178 ? 1.854 -0.725 -29.749 1.00 90.88 178 PRO A CA 1
ATOM 1420 C C . PRO A 1 178 ? 3.237 -1.333 -30.023 1.00 90.88 178 PRO A C 1
ATOM 1422 O O . PRO A 1 178 ? 3.740 -2.101 -29.216 1.00 90.88 178 PRO A O 1
ATOM 1425 N N . GLN A 1 179 ? 3.876 -0.974 -31.142 1.00 91.31 179 GLN A N 1
ATOM 1426 C CA . GLN A 1 179 ? 5.196 -1.490 -31.528 1.00 91.31 179 GLN A CA 1
ATOM 1427 C C . GLN A 1 179 ? 6.340 -1.001 -30.630 1.00 91.31 179 GLN A C 1
ATOM 1429 O O . GLN A 1 179 ? 7.398 -1.621 -30.611 1.00 91.31 179 GLN A O 1
ATOM 1434 N N . ILE A 1 180 ? 6.146 0.115 -29.921 1.00 93.25 180 ILE A N 1
ATOM 1435 C CA . ILE A 1 180 ? 7.136 0.656 -28.978 1.00 93.25 180 ILE A CA 1
ATOM 1436 C C . ILE A 1 180 ? 6.799 0.308 -27.524 1.00 93.25 180 ILE A C 1
ATOM 1438 O O . ILE A 1 180 ? 7.506 0.743 -26.619 1.00 93.25 180 ILE A O 1
ATOM 1442 N N . ASP A 1 181 ? 5.724 -0.451 -27.285 1.00 94.25 181 ASP A N 1
ATOM 1443 C CA . ASP A 1 181 ? 5.356 -0.915 -25.950 1.00 94.25 181 ASP A CA 1
ATOM 1444 C C . ASP A 1 181 ? 6.254 -2.092 -25.542 1.00 94.25 181 ASP A C 1
ATOM 1446 O O . ASP A 1 181 ? 6.229 -3.161 -26.149 1.00 94.25 181 ASP A O 1
ATOM 1450 N N . ILE A 1 182 ? 7.064 -1.878 -24.508 1.00 95.69 182 ILE A N 1
ATOM 1451 C CA . ILE A 1 182 ? 8.027 -2.854 -23.984 1.00 95.69 182 ILE A CA 1
ATOM 1452 C C . ILE A 1 182 ? 7.541 -3.503 -22.684 1.00 95.69 182 ILE A C 1
ATOM 1454 O O . ILE A 1 182 ? 8.307 -4.199 -22.019 1.00 95.69 182 ILE A O 1
ATOM 1458 N N . THR A 1 183 ? 6.287 -3.264 -22.282 1.00 95.69 183 THR A N 1
ATOM 1459 C CA . THR A 1 183 ? 5.769 -3.651 -20.961 1.00 95.69 183 THR A CA 1
ATOM 1460 C C . THR A 1 183 ? 5.930 -5.148 -20.694 1.00 95.69 183 THR A C 1
ATOM 1462 O O . THR A 1 183 ? 6.375 -5.522 -19.614 1.00 95.69 183 THR A O 1
ATOM 1465 N N . GLN A 1 184 ? 5.622 -6.013 -21.666 1.00 95.31 184 GLN A N 1
ATOM 1466 C CA . GLN A 1 184 ? 5.698 -7.469 -21.477 1.00 95.31 184 GLN A CA 1
ATOM 1467 C C . GLN A 1 184 ? 7.136 -7.968 -21.298 1.00 95.31 184 GLN A C 1
ATOM 1469 O O . GLN A 1 184 ? 7.417 -8.721 -20.366 1.00 95.31 184 GLN A O 1
ATOM 1474 N N . ASP A 1 185 ? 8.056 -7.498 -22.138 1.00 94.56 185 ASP A N 1
ATOM 1475 C CA . ASP A 1 185 ? 9.478 -7.844 -22.041 1.00 94.56 185 ASP A CA 1
ATOM 1476 C C . ASP A 1 185 ? 10.077 -7.344 -20.720 1.00 94.56 185 ASP A C 1
ATOM 1478 O O . ASP A 1 185 ? 10.872 -8.033 -20.075 1.00 94.56 185 ASP A O 1
ATOM 1482 N N . LEU A 1 186 ? 9.657 -6.156 -20.280 1.00 95.62 186 LEU A N 1
ATOM 1483 C CA . LEU A 1 186 ? 10.097 -5.574 -19.021 1.00 95.62 186 LEU A CA 1
ATOM 1484 C C . LEU A 1 186 ? 9.554 -6.344 -17.809 1.00 95.62 186 LEU A C 1
ATOM 1486 O O . LEU A 1 186 ? 10.287 -6.508 -16.838 1.00 95.62 186 LEU A O 1
ATOM 1490 N N . ILE A 1 187 ? 8.319 -6.862 -17.859 1.00 95.38 187 ILE A N 1
ATOM 1491 C CA . ILE A 1 187 ? 7.762 -7.739 -16.811 1.00 95.38 187 ILE A CA 1
ATOM 1492 C C . ILE A 1 187 ? 8.602 -9.008 -16.672 1.00 95.38 187 ILE A C 1
ATOM 1494 O O . ILE A 1 187 ? 8.922 -9.404 -15.550 1.00 95.38 187 ILE A O 1
ATOM 1498 N N . GLN A 1 188 ? 8.972 -9.634 -17.792 1.00 94.69 188 GLN A N 1
ATOM 1499 C CA . GLN A 1 188 ? 9.819 -10.829 -17.780 1.00 94.69 188 GLN A CA 1
ATOM 1500 C C . GLN A 1 188 ? 11.172 -10.516 -17.137 1.00 94.69 188 GLN A C 1
ATOM 1502 O O . GLN A 1 188 ? 11.539 -11.146 -16.147 1.00 94.69 188 GLN A O 1
ATOM 1507 N N . LYS A 1 189 ? 11.847 -9.456 -17.604 1.00 94.44 189 LYS A N 1
ATOM 1508 C CA . LYS A 1 189 ? 13.128 -9.021 -17.030 1.00 94.44 189 LYS A CA 1
ATOM 1509 C C . LYS A 1 189 ? 13.018 -8.690 -15.540 1.00 94.44 189 LYS A C 1
ATOM 1511 O O . LYS A 1 189 ? 13.909 -9.037 -14.768 1.00 94.44 189 LYS A O 1
ATOM 1516 N N . PHE A 1 190 ? 11.941 -8.021 -15.133 1.00 95.75 190 PHE A N 1
ATOM 1517 C CA . PHE A 1 190 ? 11.704 -7.662 -13.740 1.00 95.75 190 PHE A CA 1
ATOM 1518 C C . PHE A 1 190 ? 11.577 -8.908 -12.862 1.00 95.75 190 PHE A C 1
ATOM 1520 O O . PHE A 1 190 ? 12.243 -8.986 -11.835 1.00 95.75 190 PHE A O 1
ATOM 1527 N N . ASN A 1 191 ? 10.768 -9.889 -13.268 1.00 93.69 191 ASN A N 1
ATOM 1528 C CA . ASN A 1 191 ? 10.603 -11.137 -12.517 1.00 93.69 191 ASN A CA 1
ATOM 1529 C C . ASN A 1 191 ? 11.903 -11.960 -12.474 1.00 93.69 191 ASN A C 1
ATOM 1531 O O . ASN A 1 191 ? 12.203 -12.578 -11.454 1.00 93.69 191 ASN A O 1
ATOM 1535 N N . ASP A 1 192 ? 12.699 -11.938 -13.546 1.00 92.81 192 ASP A N 1
ATOM 1536 C CA . ASP A 1 192 ? 13.995 -12.623 -13.588 1.00 92.81 192 ASP A CA 1
ATOM 1537 C C . ASP A 1 192 ? 15.001 -12.015 -12.602 1.00 92.81 192 ASP A C 1
ATOM 1539 O O . ASP A 1 192 ? 15.741 -12.743 -11.936 1.00 92.81 192 ASP A O 1
ATOM 1543 N N . MET A 1 193 ? 15.021 -10.682 -12.490 1.00 91.81 193 MET A N 1
ATOM 1544 C CA . MET A 1 193 ? 15.908 -9.953 -11.576 1.00 91.81 193 MET A CA 1
ATOM 1545 C C . MET A 1 193 ? 15.419 -9.974 -10.126 1.00 91.81 193 MET A C 1
ATOM 1547 O O . MET A 1 193 ? 16.230 -10.036 -9.202 1.00 91.81 193 MET A O 1
ATOM 1551 N N . HIS A 1 194 ? 14.103 -9.914 -9.925 1.00 88.06 194 HIS A N 1
ATOM 1552 C CA . HIS A 1 194 ? 13.459 -9.757 -8.624 1.00 88.06 194 HIS A CA 1
ATOM 1553 C C . HIS A 1 194 ? 12.500 -10.915 -8.388 1.00 88.06 194 HIS A C 1
ATOM 1555 O O . HIS A 1 194 ? 11.280 -10.751 -8.358 1.00 88.06 194 HIS A O 1
ATOM 1561 N N . LYS A 1 195 ? 13.059 -12.110 -8.191 1.00 75.19 195 LYS A N 1
ATOM 1562 C CA . LYS A 1 195 ? 12.283 -13.219 -7.627 1.00 75.19 195 LYS A CA 1
ATOM 1563 C C . LYS A 1 195 ? 11.875 -12.838 -6.215 1.00 75.19 195 LYS A C 1
ATOM 1565 O O . LYS A 1 195 ? 12.713 -12.324 -5.475 1.00 75.19 195 LYS A O 1
ATOM 1570 N N . ALA A 1 196 ? 10.597 -13.051 -5.891 1.00 57.16 196 ALA A N 1
ATOM 1571 C CA . ALA A 1 196 ? 9.939 -12.542 -4.690 1.00 57.16 196 ALA A CA 1
ATOM 1572 C C . ALA A 1 196 ? 10.901 -12.478 -3.488 1.00 57.16 196 ALA A C 1
ATOM 1574 O O . ALA A 1 196 ? 11.277 -13.525 -2.952 1.00 57.16 196 ALA A O 1
ATOM 1575 N N . PRO A 1 197 ? 11.338 -11.278 -3.065 1.00 52.44 197 PRO A N 1
ATOM 1576 C CA . PRO A 1 197 ? 12.151 -11.176 -1.874 1.00 52.44 197 PRO A CA 1
ATOM 1577 C C . PRO A 1 197 ? 11.294 -11.650 -0.699 1.00 52.44 197 PRO A C 1
ATOM 1579 O O . PRO A 1 197 ? 10.219 -11.104 -0.442 1.00 52.44 197 PRO A O 1
ATOM 1582 N N . THR A 1 198 ? 11.763 -12.664 0.032 1.00 44.97 198 THR A N 1
ATOM 1583 C CA . THR A 1 198 ? 11.316 -12.900 1.409 1.00 44.97 198 THR A CA 1
ATOM 1584 C C . THR A 1 198 ? 11.446 -11.577 2.144 1.00 44.97 198 THR A C 1
ATOM 1586 O O . THR A 1 198 ? 12.546 -11.030 2.229 1.00 44.97 198 THR A O 1
ATOM 1589 N N . ALA A 1 199 ? 10.306 -11.046 2.581 1.00 46.59 199 ALA A N 1
ATOM 1590 C CA . ALA A 1 199 ? 10.157 -9.732 3.184 1.00 46.59 199 ALA A CA 1
ATOM 1591 C C . ALA A 1 199 ? 11.364 -9.353 4.066 1.00 46.59 199 ALA A C 1
ATOM 1593 O O . ALA A 1 199 ? 11.596 -9.997 5.093 1.00 46.59 199 ALA A O 1
ATOM 1594 N N . PRO A 1 200 ? 12.135 -8.307 3.720 1.00 43.75 200 PRO A N 1
ATOM 1595 C CA . PRO A 1 200 ? 13.080 -7.742 4.658 1.00 43.75 200 PRO A CA 1
ATOM 1596 C C . PRO A 1 200 ? 12.290 -7.009 5.737 1.00 43.75 200 PRO A C 1
ATOM 1598 O O . PRO A 1 200 ? 11.478 -6.128 5.440 1.00 43.75 200 PRO A O 1
ATOM 1601 N N . ALA A 1 201 ? 12.545 -7.453 6.967 1.00 45.00 201 ALA A N 1
ATOM 1602 C CA . ALA A 1 201 ? 12.174 -6.896 8.255 1.00 45.00 201 ALA A CA 1
ATOM 1603 C C . ALA A 1 201 ? 11.624 -5.467 8.214 1.00 45.00 201 ALA A C 1
ATOM 1605 O O . ALA A 1 201 ? 12.262 -4.551 7.694 1.00 45.00 201 ALA A O 1
ATOM 1606 N N . ALA A 1 202 ? 10.475 -5.299 8.872 1.00 46.06 202 ALA A N 1
ATOM 1607 C CA . ALA A 1 202 ? 10.009 -4.037 9.415 1.00 46.06 202 ALA A CA 1
ATOM 1608 C C . ALA A 1 202 ? 11.196 -3.134 9.783 1.00 46.06 202 ALA A C 1
ATOM 1610 O O . ALA A 1 202 ? 11.959 -3.427 10.711 1.00 46.06 202 ALA A O 1
ATOM 1611 N N . SER A 1 203 ? 11.353 -2.041 9.037 1.00 46.22 203 SER A N 1
ATOM 1612 C CA . SER A 1 203 ? 12.162 -0.919 9.477 1.00 46.22 203 SER A CA 1
ATOM 1613 C C . SER A 1 203 ? 11.586 -0.492 10.817 1.00 46.22 203 SER A C 1
ATOM 1615 O O . SER A 1 203 ? 10.484 0.048 10.889 1.00 46.22 203 SER A O 1
ATOM 1617 N N . LYS A 1 204 ? 12.308 -0.819 11.893 1.00 43.41 204 LYS A N 1
ATOM 1618 C CA . LYS A 1 204 ? 12.023 -0.342 13.245 1.00 43.41 204 LYS A CA 1
ATOM 1619 C C . LYS A 1 204 ? 11.673 1.149 13.164 1.00 43.41 204 LYS A C 1
ATOM 1621 O O . LYS A 1 204 ? 12.395 1.871 12.470 1.00 43.41 204 LYS A O 1
ATOM 1626 N N . PRO A 1 205 ? 10.634 1.622 13.874 1.00 42.34 205 PRO A N 1
ATOM 1627 C CA . PRO A 1 205 ? 10.340 3.043 13.949 1.00 42.34 205 PRO A CA 1
ATOM 1628 C C . PRO A 1 205 ? 11.611 3.781 14.370 1.00 42.34 205 PRO A C 1
ATOM 1630 O O . PRO A 1 205 ? 12.115 3.578 15.476 1.00 42.34 205 PRO A O 1
ATOM 1633 N N . GLN A 1 206 ? 12.167 4.607 13.482 1.00 44.41 206 GLN A N 1
ATOM 1634 C CA . GLN A 1 206 ? 13.163 5.579 13.904 1.00 44.41 206 GLN A CA 1
ATOM 1635 C C . GLN A 1 206 ? 12.471 6.497 14.918 1.00 44.41 206 GLN A C 1
ATOM 1637 O O . GLN A 1 206 ? 11.419 7.064 14.600 1.00 44.41 206 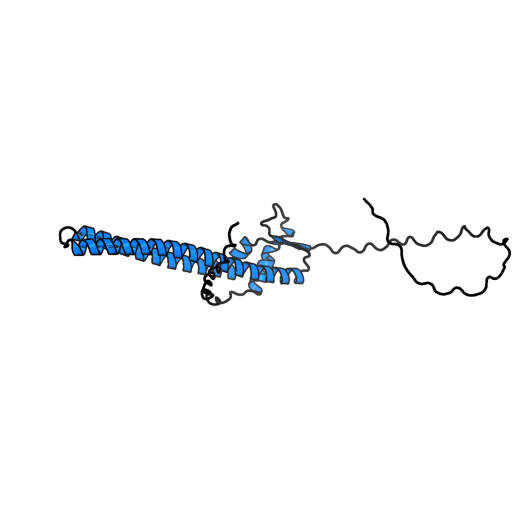GLN A O 1
ATOM 1642 N N . PRO A 1 207 ? 13.020 6.661 16.133 1.00 48.31 207 PRO A N 1
ATOM 1643 C CA . PRO A 1 207 ? 12.523 7.661 17.057 1.00 48.31 207 PRO A CA 1
ATOM 1644 C C . PRO A 1 207 ? 12.619 9.011 16.352 1.00 48.31 207 PRO A C 1
ATOM 1646 O O . PRO A 1 207 ? 13.712 9.452 15.987 1.00 48.31 207 PRO A O 1
ATOM 1649 N N . LYS A 1 208 ? 11.472 9.661 16.136 1.00 55.25 208 LYS A N 1
ATOM 1650 C CA . LYS A 1 208 ? 11.434 11.071 15.759 1.00 55.25 208 LYS A CA 1
ATOM 1651 C C . LYS A 1 208 ? 12.270 11.817 16.797 1.00 55.25 208 LYS A C 1
ATOM 1653 O O . LYS A 1 208 ? 11.888 11.874 17.965 1.00 55.25 208 LYS A O 1
ATOM 1658 N N . LYS A 1 209 ? 13.421 12.354 16.380 1.00 48.19 209 LYS A N 1
ATOM 1659 C CA . LYS A 1 209 ? 14.134 13.376 17.145 1.00 48.19 209 LYS A CA 1
ATOM 1660 C C . LYS A 1 209 ? 13.114 14.464 17.461 1.00 48.19 209 LYS A C 1
ATOM 1662 O O . LYS A 1 209 ? 12.566 15.086 16.554 1.00 48.19 209 LYS A O 1
ATOM 1667 N N . VAL A 1 210 ? 12.832 14.632 18.748 1.00 55.06 210 VAL A N 1
ATOM 1668 C CA . VAL A 1 210 ? 12.145 15.804 19.280 1.00 55.06 210 VAL A CA 1
ATOM 1669 C C . VAL A 1 210 ? 12.879 17.030 18.724 1.00 55.06 210 VAL A C 1
ATOM 1671 O O . VAL A 1 210 ? 14.105 17.077 18.853 1.00 55.06 210 VAL A O 1
ATOM 1674 N N . PRO A 1 211 ? 12.193 17.986 18.074 1.00 53.91 211 PRO A N 1
ATOM 1675 C CA . PRO A 1 211 ? 12.810 19.247 17.705 1.00 53.91 211 PRO A CA 1
ATOM 1676 C C . PRO A 1 211 ? 13.355 19.897 18.972 1.00 53.91 211 PRO A C 1
ATOM 1678 O O . PRO A 1 211 ? 12.613 20.206 19.906 1.00 53.91 211 PRO A O 1
ATOM 1681 N N . GLU A 1 212 ? 14.672 20.040 19.011 1.00 54.47 212 GLU A N 1
ATOM 1682 C CA . GLU A 1 212 ? 15.378 20.788 20.033 1.00 54.47 212 GLU A CA 1
ATOM 1683 C C . GLU A 1 212 ? 14.814 22.213 20.058 1.00 54.47 212 GLU A C 1
ATOM 1685 O O . GLU A 1 212 ? 14.807 22.927 19.055 1.00 54.47 212 GLU A O 1
ATOM 1690 N N . LYS A 1 213 ? 14.258 22.579 21.214 1.00 50.59 213 LYS A N 1
ATOM 1691 C CA . LYS A 1 213 ? 13.737 23.902 21.551 1.00 50.59 213 LYS A CA 1
ATOM 1692 C C . LYS A 1 213 ? 14.756 24.977 21.133 1.00 50.59 213 LYS A C 1
ATOM 1694 O O . LYS A 1 213 ? 15.874 24.948 21.651 1.00 50.59 213 LYS A O 1
ATOM 1699 N N . PRO A 1 214 ? 14.408 25.939 20.257 1.00 56.22 214 PRO A N 1
ATOM 1700 C CA . PRO A 1 214 ? 15.281 27.070 19.978 1.00 56.22 214 PRO A CA 1
ATOM 1701 C C . PRO A 1 214 ? 15.586 27.828 21.274 1.00 56.22 214 PRO A C 1
ATOM 1703 O O . PRO A 1 214 ? 14.676 28.269 21.980 1.00 56.22 214 PRO A O 1
ATOM 1706 N N . LYS A 1 215 ? 16.877 27.930 21.602 1.00 50.28 215 LYS A N 1
ATOM 1707 C CA . LYS A 1 215 ? 17.386 28.793 22.669 1.00 50.28 215 LYS A CA 1
ATOM 1708 C C . LYS A 1 215 ? 17.036 30.247 22.352 1.00 50.28 215 LYS A C 1
ATOM 1710 O O . LYS A 1 215 ? 17.291 30.726 21.251 1.00 50.28 215 LYS A O 1
ATOM 1715 N N . GLU A 1 216 ? 16.472 30.907 23.357 1.00 52.66 216 GLU A N 1
ATOM 1716 C CA . GLU A 1 216 ? 16.348 32.355 23.514 1.00 52.66 216 GLU A CA 1
ATOM 1717 C C . GLU A 1 216 ? 17.551 33.130 22.960 1.00 52.66 216 GLU A C 1
ATOM 1719 O O . GLU A 1 216 ? 18.689 32.927 23.384 1.00 52.66 216 GLU A O 1
ATOM 1724 N N . THR A 1 217 ? 17.282 34.086 22.073 1.00 54.47 217 THR A N 1
ATOM 1725 C CA . THR A 1 217 ? 18.157 35.237 21.821 1.00 54.47 217 THR A CA 1
ATOM 1726 C C . THR A 1 217 ? 17.740 36.403 22.726 1.00 54.47 217 THR A C 1
ATOM 1728 O O . THR A 1 217 ? 16.548 36.725 22.760 1.00 54.47 217 THR A O 1
ATOM 1731 N N . PRO A 1 218 ? 18.671 37.065 23.442 1.00 61.50 218 PRO A N 1
ATOM 1732 C CA . PRO A 1 218 ? 18.340 38.166 24.341 1.00 61.50 218 PRO A CA 1
ATOM 1733 C C . PRO A 1 218 ? 17.867 39.414 23.585 1.00 61.50 218 PRO A C 1
ATOM 1735 O O . PRO A 1 218 ? 18.415 39.793 22.551 1.00 61.50 218 PRO A O 1
ATOM 1738 N N . LYS A 1 219 ? 16.861 40.069 24.162 1.00 62.78 219 LYS A N 1
ATOM 1739 C CA . LYS A 1 219 ? 16.296 41.367 23.774 1.00 62.78 219 LYS A CA 1
ATOM 1740 C C . LYS A 1 219 ? 17.370 42.479 23.790 1.00 62.78 219 LYS A C 1
ATOM 1742 O O . LYS A 1 219 ? 18.100 42.565 24.777 1.00 62.78 219 LYS A O 1
ATOM 1747 N N . PRO A 1 220 ? 17.452 43.364 22.778 1.00 66.75 220 PRO A N 1
ATOM 1748 C CA . PRO A 1 220 ? 18.317 44.540 22.845 1.00 66.75 220 PRO A CA 1
ATOM 1749 C C . PRO A 1 220 ? 17.717 45.613 23.779 1.00 66.75 220 PRO A C 1
ATOM 1751 O O . PRO A 1 220 ? 16.489 45.727 23.868 1.00 66.75 220 PRO A O 1
ATOM 1754 N N . PRO A 1 221 ? 18.549 46.399 24.489 1.00 63.84 221 PRO A N 1
ATOM 1755 C CA . PRO A 1 221 ? 18.069 47.437 25.392 1.00 63.84 221 PRO A CA 1
ATOM 1756 C C . PRO A 1 221 ? 17.409 48.572 24.603 1.00 63.84 221 PRO A C 1
ATOM 1758 O O . PRO A 1 221 ? 17.900 48.997 23.557 1.00 63.84 221 PRO A O 1
ATOM 1761 N N . GLY A 1 222 ? 16.260 49.016 25.114 1.00 63.78 222 GLY A N 1
ATOM 1762 C CA . GLY A 1 222 ? 15.470 50.100 24.548 1.00 63.78 222 GLY A CA 1
ATOM 1763 C C . GLY A 1 222 ? 16.223 51.427 24.540 1.00 63.78 222 GLY A C 1
ATOM 1764 O O . GLY A 1 222 ? 17.043 51.703 25.416 1.00 63.78 222 GLY A O 1
ATOM 1765 N N . ARG A 1 223 ? 15.910 52.210 23.513 1.00 49.91 223 ARG A N 1
ATOM 1766 C CA . ARG A 1 223 ? 16.187 53.637 23.401 1.00 49.91 223 ARG A CA 1
ATOM 1767 C C . ARG A 1 223 ? 15.076 54.423 24.086 1.00 49.91 223 ARG A C 1
ATOM 1769 O O . ARG A 1 223 ? 13.927 53.925 24.042 1.00 49.91 223 ARG A O 1
#

Secondary structure (DSSP, 8-state):
-----------------------TTS-SS--SSSS-S--PPP--PPPP---EEEE-HHHHHHHSHHHHHHHHHHHHHHHHHHHHHHHHHHHHHHHHHHHHHHTTTS-HHHHHHHHHHHHHHHHHHHHHHHHHHHHHHHHHHHHHHHHHHHHHHHHHHHHHHHT-SEEEEGGG-S---GGGB-HHHHHHHHHHH------------------PPPP-PPPPPP-

Sequence (223 aa):
MCAPDLCGIVIDFCRDSRRPSMPRWIWGPLALLMVTLGTAPLPAQPAEPLKIGVFDPETIWKITEVGKKYNQDLNEARDRLQGDIDKKQAEIDALRDKLRQQQASLSEDKASQMQKDIQNKTIELNRLQDDATREMKSQLSDVQNRFQQMLVNTLEVFGKEKNFTLILNKGVIDYNSPQIDITQDLIQKFNDMHKAPTAPAASKPQPKKVPEKPKETPKPPGR

Radius of gyration: 39.67 Å; Cα contacts (8 Å, |Δi|>4): 108; chains: 1; bounding box: 100×67×107 Å

Solvent-accessible surface area (backbone atoms only — not comparable to full-atom values): 14272 Å² total; per-residue (Å²): 144,82,84,83,86,88,83,86,79,87,88,90,81,77,93,74,88,83,85,81,91,74,80,96,79,83,87,79,89,84,89,83,85,86,88,84,84,84,85,72,79,74,80,76,74,77,74,76,81,80,34,62,36,32,31,46,69,67,60,42,42,65,69,30,64,45,37,45,51,51,53,50,52,54,48,55,52,49,52,53,47,49,52,54,50,51,52,51,50,52,53,43,50,52,52,53,50,50,48,66,74,39,56,92,77,52,54,71,70,58,50,52,50,52,52,51,52,44,52,52,51,50,54,50,46,55,51,49,55,53,48,47,53,51,49,53,52,49,53,53,50,55,51,52,52,53,50,50,53,54,48,52,56,42,49,54,53,52,30,60,77,72,59,46,76,45,77,42,61,44,92,80,49,96,77,80,63,75,88,34,54,42,43,69,65,48,40,54,52,41,41,73,76,46,59,65,72,79,79,79,70,82,77,71,82,73,78,78,76,73,81,77,77,82,77,85,78,84,80,79,84,83,131